Protein AF-A0A6S7FRL8-F1 (afdb_monomer_lite)

Sequence (200 aa):
MEEYFQEVGRAGRDGLPAVATIYYNCYDIRSGDNAVDAVMKELVSGKGCKRRLILNYFGHNLAQVNTNIIHTCCDNDATKSECDECLQSGLSLQVQSTSMKQTFLSGDCAEDTGTDLLSIGSEQKNGICKALEEYMKMLYFGPSCIGGMSLATGFTPDLVDKTVEQCEQLVSIEAVEHILSVFSRENAKVIFDIIKKFSS

pLDDT: mean 73.3, std 20.35, range [24.08, 93.75]

Radius of gyration: 25.63 Å; chains: 1; bounding box: 68×39×63 Å

Foldseek 3Di:
DVVLCVVVVVPCPVVDQDDDDDDDDPVQCDDDPNHDDPLVNCLVPPLDQNVCSVCVVVVRHCPDDPPVPQCSRDPSSVVVDPDPVVVVVVVVVVPPPDDDDDDDDDDDDDDDDDDDFDDQDPVLLVQLLVQLVVVLVVQVPDDDDDPDSCVVVVRDNVLSVQCSVCLSQLQDLVSQCPSSVRPDSVVSVSSSVSSVVSSD

Structure (mmCIF, N/CA/C/O backbone):
data_AF-A0A6S7FRL8-F1
#
_entry.id   AF-A0A6S7FRL8-F1
#
loop_
_atom_site.group_PDB
_atom_site.id
_atom_site.type_symbol
_atom_site.label_atom_id
_atom_site.label_alt_id
_atom_site.label_comp_id
_atom_site.label_asym_id
_atom_site.label_entity_id
_atom_site.label_seq_id
_atom_site.pdbx_PDB_ins_code
_atom_site.Cartn_x
_atom_site.Cartn_y
_atom_site.Cartn_z
_atom_site.occupancy
_atom_site.B_iso_or_equiv
_atom_site.auth_seq_id
_atom_site.auth_comp_id
_atom_site.auth_asym_id
_atom_site.auth_atom_id
_atom_site.pdbx_PDB_model_num
ATOM 1 N N . MET A 1 1 ? 10.987 -8.003 -5.044 1.00 89.62 1 MET A N 1
ATOM 2 C CA . MET A 1 1 ? 10.182 -7.056 -5.876 1.00 89.62 1 MET A CA 1
ATOM 3 C C . MET A 1 1 ? 8.710 -7.482 -6.020 1.00 89.62 1 MET A C 1
ATOM 5 O O . MET A 1 1 ? 7.833 -6.660 -6.266 1.00 89.62 1 MET A O 1
ATOM 9 N N . GLU A 1 2 ? 8.430 -8.766 -5.861 1.00 93.62 2 GLU A N 1
ATOM 10 C CA . GLU A 1 2 ? 7.161 -9.450 -6.075 1.00 93.62 2 GLU A CA 1
ATOM 11 C C . GLU A 1 2 ? 6.069 -8.967 -5.136 1.00 93.62 2 GLU A C 1
ATOM 13 O O . GLU A 1 2 ? 4.972 -8.676 -5.599 1.00 93.62 2 GLU A O 1
ATOM 18 N N . GLU A 1 3 ? 6.377 -8.834 -3.845 1.00 92.56 3 GLU A N 1
ATOM 19 C CA . GLU A 1 3 ? 5.431 -8.318 -2.850 1.00 92.56 3 GLU A CA 1
ATOM 20 C C . GLU A 1 3 ? 4.958 -6.916 -3.232 1.00 92.56 3 GLU A C 1
ATOM 22 O O . GLU A 1 3 ? 3.760 -6.668 -3.326 1.00 92.56 3 GLU A O 1
ATOM 27 N N . TYR A 1 4 ? 5.894 -6.026 -3.577 1.00 93.00 4 TYR A N 1
ATOM 28 C CA . TYR A 1 4 ? 5.560 -4.692 -4.069 1.00 93.00 4 TYR A CA 1
ATOM 29 C C . TYR A 1 4 ? 4.634 -4.757 -5.290 1.00 93.00 4 TYR A C 1
ATOM 31 O O . TYR A 1 4 ? 3.612 -4.076 -5.312 1.00 93.00 4 TYR A O 1
ATOM 39 N N . PHE A 1 5 ? 4.955 -5.592 -6.286 1.00 93.00 5 PHE A N 1
ATOM 40 C CA . PHE A 1 5 ? 4.142 -5.727 -7.497 1.00 93.00 5 PHE A CA 1
ATOM 41 C C . PHE A 1 5 ? 2.728 -6.249 -7.206 1.00 93.00 5 PHE A C 1
ATOM 43 O O . PHE A 1 5 ? 1.759 -5.744 -7.773 1.00 93.00 5 PHE A O 1
ATOM 50 N N . GLN A 1 6 ? 2.597 -7.230 -6.312 1.00 93.75 6 GLN A N 1
ATOM 51 C CA . GLN A 1 6 ? 1.302 -7.770 -5.904 1.00 93.75 6 GLN A CA 1
ATOM 52 C C . GLN A 1 6 ? 0.456 -6.723 -5.181 1.00 93.75 6 GLN A C 1
ATOM 54 O O . GLN A 1 6 ? -0.727 -6.594 -5.487 1.00 93.75 6 GLN A O 1
ATOM 59 N N . GLU A 1 7 ? 1.053 -5.953 -4.271 1.00 93.62 7 GLU A N 1
ATOM 60 C CA . GLU A 1 7 ? 0.337 -4.943 -3.493 1.00 93.62 7 GLU A CA 1
ATOM 61 C C . GLU A 1 7 ? -0.133 -3.774 -4.365 1.00 93.62 7 GLU A C 1
ATOM 63 O O . GLU A 1 7 ? -1.316 -3.428 -4.346 1.00 93.62 7 GLU A O 1
ATOM 68 N N . VAL A 1 8 ? 0.739 -3.219 -5.217 1.00 92.31 8 VAL A N 1
ATOM 69 C CA . VAL A 1 8 ? 0.334 -2.131 -6.129 1.00 92.31 8 VAL A CA 1
ATOM 70 C C . VAL A 1 8 ? -0.612 -2.611 -7.231 1.00 92.31 8 VAL A C 1
ATOM 72 O O . VAL A 1 8 ? -1.457 -1.846 -7.687 1.00 92.31 8 VAL A O 1
ATOM 75 N N . GLY A 1 9 ? -0.523 -3.884 -7.631 1.00 90.31 9 GLY A N 1
ATOM 76 C CA . GLY A 1 9 ? -1.397 -4.496 -8.635 1.00 90.31 9 GLY A CA 1
ATOM 77 C C . GLY A 1 9 ? -2.851 -4.678 -8.187 1.00 90.31 9 GLY A C 1
ATOM 78 O O . GLY A 1 9 ? -3.704 -5.017 -9.006 1.00 90.31 9 GLY A O 1
ATOM 79 N N . ARG A 1 10 ? -3.166 -4.454 -6.903 1.00 90.94 10 ARG A N 1
ATOM 80 C CA . ARG A 1 10 ? -4.550 -4.447 -6.396 1.00 90.94 10 ARG A CA 1
ATOM 81 C C . ARG A 1 10 ? -5.296 -3.154 -6.734 1.00 90.94 10 ARG A C 1
ATOM 83 O O . ARG A 1 10 ? -6.527 -3.166 -6.738 1.00 90.94 10 ARG A O 1
ATOM 90 N N . ALA A 1 11 ? -4.577 -2.061 -6.989 1.00 92.12 11 ALA A N 1
ATOM 91 C CA . ALA A 1 11 ? -5.167 -0.777 -7.349 1.00 92.12 11 ALA A CA 1
ATOM 92 C C . ALA A 1 11 ? -5.720 -0.796 -8.789 1.00 92.12 11 ALA A C 1
ATOM 94 O O . ALA A 1 11 ? -5.200 -1.506 -9.646 1.00 92.12 11 ALA A O 1
ATOM 95 N N . GLY A 1 12 ? -6.770 -0.011 -9.063 1.00 88.50 12 GLY A N 1
ATOM 96 C CA . GLY A 1 12 ? -7.327 0.132 -10.420 1.00 88.50 12 GLY A CA 1
ATOM 97 C C . GLY A 1 12 ? -8.056 -1.109 -10.954 1.00 88.50 12 GLY A C 1
ATOM 98 O O . GLY A 1 12 ? -8.082 -1.351 -12.159 1.00 88.50 12 GLY A O 1
ATOM 99 N N . ARG A 1 13 ? -8.637 -1.937 -10.071 1.00 91.69 13 ARG A N 1
ATOM 100 C CA . ARG A 1 13 ? -9.429 -3.128 -10.455 1.00 91.69 13 ARG A CA 1
ATOM 101 C C . ARG A 1 13 ? -10.721 -2.811 -11.206 1.00 91.69 13 ARG A C 1
ATOM 103 O O . ARG A 1 13 ? -11.271 -3.685 -11.867 1.00 91.69 13 ARG A O 1
ATOM 110 N N . ASP A 1 14 ? -11.182 -1.577 -11.094 1.00 91.94 14 ASP A N 1
ATOM 111 C CA . ASP A 1 14 ? -12.266 -0.987 -11.875 1.00 91.94 14 ASP A CA 1
ATOM 112 C C . ASP A 1 14 ? -11.846 -0.628 -13.314 1.00 91.94 14 ASP A C 1
ATOM 114 O O . ASP A 1 14 ? -12.688 -0.248 -14.124 1.00 91.94 14 ASP A O 1
ATOM 118 N N . GLY A 1 15 ? -10.558 -0.765 -13.651 1.00 86.56 15 GLY A N 1
ATOM 119 C CA . GLY A 1 15 ? -9.996 -0.384 -14.944 1.00 86.56 15 GLY A CA 1
ATOM 120 C C . GLY A 1 15 ? -9.733 1.117 -15.083 1.00 86.56 15 GLY A C 1
ATOM 121 O O . GLY A 1 15 ? -9.286 1.551 -16.147 1.00 86.56 15 GLY A O 1
ATOM 122 N N . LEU A 1 16 ? -9.981 1.911 -14.037 1.00 86.38 16 LEU A N 1
ATOM 123 C CA . LEU A 1 16 ? -9.669 3.336 -14.025 1.00 86.38 16 LEU A CA 1
ATOM 124 C C . LEU A 1 16 ? -8.184 3.563 -13.679 1.00 86.38 16 LEU A C 1
ATOM 126 O O . LEU A 1 16 ? -7.559 2.727 -13.019 1.00 86.38 16 LEU A O 1
ATOM 130 N N . PRO A 1 17 ? -7.578 4.684 -14.120 1.00 85.38 17 PRO A N 1
ATOM 131 C CA . PRO A 1 17 ? -6.194 5.002 -13.783 1.00 85.38 17 PRO A CA 1
ATOM 132 C C . PRO A 1 17 ? -5.972 5.072 -12.269 1.00 85.38 17 PRO A C 1
ATOM 134 O O . PRO A 1 17 ? -6.703 5.756 -11.556 1.00 85.38 17 PRO A O 1
ATOM 137 N N . ALA A 1 18 ? -4.911 4.421 -11.794 1.00 89.94 18 ALA A N 1
ATOM 138 C CA . ALA A 1 18 ? -4.493 4.446 -10.397 1.00 89.94 18 ALA A CA 1
ATOM 139 C C . ALA A 1 18 ? -3.021 4.860 -10.272 1.00 89.94 18 ALA A C 1
ATOM 141 O O . ALA A 1 18 ? -2.210 4.609 -11.167 1.00 89.94 18 ALA A O 1
ATOM 142 N N . VAL A 1 19 ? -2.676 5.486 -9.146 1.00 90.00 19 VAL A N 1
ATOM 143 C CA . VAL A 1 19 ? -1.314 5.937 -8.836 1.00 90.00 19 VAL A CA 1
ATOM 144 C C . VAL A 1 19 ? -0.756 5.104 -7.689 1.00 90.00 19 VAL A C 1
ATOM 146 O O . VAL A 1 19 ? -1.385 4.983 -6.641 1.00 90.00 19 VAL A O 1
ATOM 149 N N . ALA A 1 20 ? 0.443 4.555 -7.881 1.00 91.44 20 ALA A N 1
ATOM 150 C CA . ALA A 1 20 ? 1.188 3.851 -6.846 1.00 91.44 20 ALA A CA 1
ATOM 151 C C . ALA A 1 20 ? 2.369 4.714 -6.379 1.00 91.44 20 ALA A C 1
ATOM 153 O O . ALA A 1 20 ? 3.337 4.901 -7.120 1.00 91.44 20 ALA A O 1
ATOM 154 N N . THR A 1 21 ? 2.294 5.223 -5.149 1.00 91.56 21 THR A N 1
ATOM 155 C CA . THR A 1 21 ? 3.332 6.070 -4.540 1.00 91.56 21 THR A CA 1
ATOM 156 C C . THR A 1 21 ? 4.122 5.271 -3.516 1.00 91.56 21 THR A C 1
ATOM 158 O O . THR A 1 21 ? 3.541 4.630 -2.645 1.00 91.56 21 THR A O 1
ATOM 161 N N . ILE A 1 22 ? 5.451 5.336 -3.596 1.00 91.44 22 ILE A N 1
ATOM 162 C CA . ILE A 1 22 ? 6.348 4.719 -2.621 1.00 91.44 22 ILE A CA 1
ATOM 163 C C . ILE A 1 22 ? 7.188 5.784 -1.923 1.00 91.44 22 ILE A C 1
ATOM 165 O O . ILE A 1 22 ? 7.841 6.598 -2.575 1.00 91.44 22 ILE A O 1
ATOM 169 N N . TYR A 1 23 ? 7.174 5.762 -0.594 1.00 91.19 23 TYR A N 1
ATOM 170 C CA . TYR A 1 23 ? 8.033 6.598 0.236 1.00 91.19 23 TYR A CA 1
ATOM 171 C C . TYR A 1 23 ? 9.262 5.795 0.645 1.00 91.19 23 TYR A C 1
ATOM 173 O O . TYR A 1 23 ? 9.142 4.643 1.053 1.00 91.19 23 TYR A O 1
ATOM 181 N N . TYR A 1 24 ? 10.437 6.404 0.519 1.00 90.44 24 TYR A N 1
ATOM 182 C CA . TYR A 1 24 ? 11.694 5.809 0.950 1.00 90.44 24 TYR A CA 1
ATOM 183 C C . TYR A 1 24 ? 12.631 6.896 1.472 1.00 90.44 24 TYR A C 1
ATOM 185 O O . TYR A 1 24 ? 12.567 8.055 1.054 1.00 90.44 24 TYR A O 1
ATOM 193 N N . ASN A 1 25 ? 13.529 6.513 2.368 1.00 89.00 25 ASN A N 1
ATOM 194 C CA . ASN A 1 25 ? 14.634 7.338 2.831 1.00 89.00 25 ASN A CA 1
ATOM 195 C C . ASN A 1 25 ? 15.962 6.555 2.739 1.00 89.00 25 ASN A C 1
ATOM 197 O O . ASN A 1 25 ? 16.000 5.380 2.368 1.00 89.00 25 ASN A O 1
ATOM 201 N N . CYS A 1 26 ? 17.079 7.202 3.084 1.00 86.25 26 CYS A N 1
ATOM 202 C CA . CYS A 1 26 ? 18.404 6.573 3.041 1.00 86.25 26 CYS A CA 1
ATOM 203 C C . CYS A 1 26 ? 18.581 5.415 4.038 1.00 86.25 26 CYS A C 1
ATOM 205 O O . CYS A 1 26 ? 19.449 4.570 3.826 1.00 86.25 26 CYS A O 1
ATOM 207 N N . TYR A 1 27 ? 17.811 5.392 5.128 1.00 85.56 27 TYR A N 1
ATOM 208 C CA . TYR A 1 27 ? 17.823 4.312 6.111 1.00 85.56 27 TYR A CA 1
ATOM 209 C C . TYR A 1 27 ? 17.187 3.043 5.529 1.00 85.56 27 TYR A C 1
ATOM 211 O O . TYR A 1 27 ? 17.792 1.978 5.626 1.00 85.56 27 TYR A O 1
ATOM 219 N N . ASP A 1 28 ? 16.060 3.176 4.826 1.00 84.44 28 ASP A N 1
ATOM 220 C CA . ASP A 1 28 ? 15.324 2.054 4.227 1.00 84.44 28 ASP A CA 1
ATOM 221 C C . ASP A 1 28 ? 16.145 1.341 3.139 1.00 84.44 28 ASP A C 1
ATOM 223 O O . ASP A 1 28 ? 16.150 0.118 3.036 1.00 84.44 28 ASP A O 1
ATOM 227 N N . ILE A 1 29 ? 16.893 2.098 2.329 1.00 85.12 29 ILE A N 1
ATOM 228 C CA . ILE A 1 29 ? 17.706 1.544 1.230 1.00 85.12 29 ILE A CA 1
ATOM 229 C C . ILE A 1 29 ? 19.150 1.225 1.636 1.00 85.12 29 ILE A C 1
ATOM 231 O O . ILE A 1 29 ? 19.973 0.860 0.786 1.00 85.12 29 ILE A O 1
ATOM 235 N N . ARG A 1 30 ? 19.499 1.350 2.920 1.00 83.00 30 ARG A N 1
ATOM 236 C CA . ARG A 1 30 ? 20.845 1.020 3.396 1.00 83.00 30 ARG A CA 1
ATOM 237 C C . ARG A 1 30 ? 21.099 -0.485 3.258 1.00 83.00 30 ARG A C 1
ATOM 239 O O . ARG A 1 30 ? 20.193 -1.312 3.291 1.00 83.00 30 ARG A O 1
ATOM 246 N N . SER A 1 31 ? 22.350 -0.868 3.030 1.00 68.31 31 SER A N 1
ATOM 247 C CA . SER A 1 31 ? 22.757 -2.278 3.067 1.00 68.31 31 SER A CA 1
ATOM 248 C C . SER A 1 31 ? 23.033 -2.688 4.523 1.00 68.31 31 SER A C 1
ATOM 250 O O . SER A 1 31 ? 23.794 -2.002 5.205 1.00 68.31 31 SER A O 1
ATOM 252 N N . GLY A 1 32 ? 22.389 -3.757 4.999 1.00 67.81 32 GLY A N 1
ATOM 253 C CA . GLY A 1 32 ? 22.423 -4.277 6.374 1.00 67.81 32 GLY A CA 1
ATOM 254 C C . GLY A 1 32 ? 21.468 -5.471 6.540 1.00 67.81 32 GLY A C 1
ATOM 255 O O . GLY A 1 32 ? 20.946 -5.961 5.543 1.00 67.81 32 GLY A O 1
ATOM 256 N N . ASP A 1 33 ? 21.206 -5.914 7.772 1.00 58.00 33 ASP A N 1
ATOM 257 C CA . ASP A 1 33 ? 20.411 -7.131 8.052 1.00 58.00 33 ASP A CA 1
ATOM 258 C C . ASP A 1 33 ? 18.938 -7.050 7.596 1.00 58.00 33 ASP A C 1
ATOM 260 O O . ASP A 1 33 ? 18.314 -8.075 7.348 1.00 58.00 33 ASP A O 1
ATOM 264 N N . ASN A 1 34 ? 18.409 -5.835 7.400 1.00 62.81 34 ASN A N 1
ATOM 265 C CA . ASN A 1 34 ? 17.086 -5.561 6.816 1.00 62.81 34 ASN A CA 1
ATOM 266 C C . ASN A 1 34 ? 17.196 -4.923 5.419 1.00 62.81 34 ASN A C 1
ATOM 268 O O . ASN A 1 34 ? 16.391 -4.066 5.054 1.00 62.81 34 ASN A O 1
ATOM 272 N N . ALA A 1 35 ? 18.245 -5.251 4.659 1.00 68.75 35 ALA A N 1
ATOM 273 C CA . ALA A 1 35 ? 18.458 -4.653 3.349 1.00 68.75 35 ALA A CA 1
ATOM 274 C C . ALA A 1 35 ? 17.285 -4.957 2.415 1.00 68.75 35 ALA A C 1
ATOM 276 O O . ALA A 1 35 ? 17.009 -6.108 2.084 1.00 68.75 35 ALA A O 1
ATOM 277 N N . VAL A 1 36 ? 16.664 -3.890 1.921 1.00 79.94 36 VAL A N 1
ATOM 278 C CA . VAL A 1 36 ? 15.767 -3.954 0.771 1.00 79.94 36 VAL A CA 1
ATOM 279 C C . VAL A 1 36 ? 16.502 -4.612 -0.403 1.00 79.94 36 VAL A C 1
ATOM 281 O O . VAL A 1 36 ? 17.690 -4.363 -0.629 1.00 79.94 36 VAL A O 1
ATOM 284 N N . ASP A 1 37 ? 15.800 -5.461 -1.147 1.00 86.56 37 ASP A N 1
ATOM 285 C CA . ASP A 1 37 ? 16.340 -6.142 -2.324 1.00 86.56 37 ASP A CA 1
ATOM 286 C C . ASP A 1 37 ? 16.971 -5.138 -3.313 1.00 86.56 37 ASP A C 1
ATOM 288 O O . ASP A 1 37 ? 16.479 -4.019 -3.490 1.00 86.56 37 ASP A O 1
ATOM 292 N N . ALA A 1 38 ? 18.069 -5.523 -3.964 1.00 88.94 38 ALA A N 1
ATOM 293 C CA . ALA A 1 38 ? 18.829 -4.660 -4.866 1.00 88.94 38 ALA A CA 1
ATOM 294 C C . ALA A 1 38 ? 17.950 -4.096 -5.994 1.00 88.94 38 ALA A C 1
ATOM 296 O O . ALA A 1 38 ? 18.041 -2.911 -6.316 1.00 88.94 38 ALA A O 1
ATOM 297 N N . VAL A 1 39 ? 17.036 -4.912 -6.525 1.00 91.75 39 VAL A N 1
ATOM 298 C CA . VAL A 1 39 ? 16.091 -4.486 -7.568 1.00 91.75 39 VAL A CA 1
ATOM 299 C C . VAL A 1 39 ? 15.104 -3.449 -7.029 1.00 91.75 39 VAL A C 1
ATOM 301 O O . VAL A 1 39 ? 14.741 -2.493 -7.711 1.00 91.75 39 VAL A O 1
ATOM 304 N N . MET A 1 40 ? 14.690 -3.592 -5.772 1.00 92.88 40 MET A N 1
ATOM 305 C CA . MET A 1 40 ? 13.789 -2.643 -5.129 1.00 92.88 40 MET A CA 1
ATOM 306 C C . MET A 1 40 ? 14.499 -1.317 -4.804 1.00 92.88 40 MET A C 1
ATOM 308 O O . MET A 1 40 ? 13.904 -0.249 -4.944 1.00 92.88 40 MET A O 1
ATOM 312 N N . LYS A 1 41 ? 15.799 -1.354 -4.481 1.00 92.12 41 LYS A N 1
ATOM 313 C CA . LYS A 1 41 ? 16.638 -0.147 -4.395 1.00 92.12 41 LYS A CA 1
ATOM 314 C C . LYS A 1 41 ? 16.742 0.561 -5.742 1.00 92.12 41 LYS A C 1
ATOM 316 O O . LYS A 1 41 ? 16.621 1.786 -5.789 1.00 92.12 41 LYS A O 1
ATOM 321 N N . GLU A 1 42 ? 16.929 -0.184 -6.829 1.00 92.94 42 GLU A N 1
ATOM 322 C CA . GLU A 1 42 ? 16.945 0.372 -8.185 1.00 92.94 42 GLU A CA 1
ATOM 323 C C . GLU A 1 42 ? 15.588 0.984 -8.560 1.00 92.94 42 GLU A C 1
ATOM 325 O O . GLU A 1 42 ? 15.548 2.060 -9.152 1.00 92.94 42 GLU A O 1
ATOM 330 N N . LEU A 1 43 ? 14.475 0.369 -8.147 1.00 93.31 43 LEU A N 1
ATOM 331 C CA . LEU A 1 43 ? 13.134 0.899 -8.396 1.00 93.31 43 LEU A CA 1
ATOM 332 C C . LEU A 1 43 ? 12.930 2.291 -7.785 1.00 93.31 43 LEU A C 1
ATOM 334 O O . LEU A 1 43 ? 12.337 3.158 -8.429 1.00 93.31 43 LEU A O 1
ATOM 338 N N . VAL A 1 44 ? 13.389 2.505 -6.548 1.00 93.00 44 VAL A N 1
ATOM 339 C CA . VAL A 1 44 ? 13.147 3.766 -5.827 1.00 93.00 44 VAL A CA 1
ATOM 340 C C . VAL A 1 44 ? 14.181 4.847 -6.136 1.00 93.00 44 VAL A C 1
ATOM 342 O O . VAL A 1 44 ? 13.821 6.017 -6.203 1.00 93.00 44 VAL A O 1
ATOM 345 N N . SER A 1 45 ? 15.444 4.468 -6.359 1.00 91.06 45 SER A N 1
ATOM 346 C CA . SER A 1 45 ? 16.563 5.408 -6.549 1.00 91.06 45 SER A CA 1
ATOM 347 C C . SER A 1 45 ? 17.010 5.580 -8.005 1.00 91.06 45 SER A C 1
ATOM 349 O O . SER A 1 45 ? 17.709 6.541 -8.338 1.00 91.06 45 SER A O 1
ATOM 351 N N . GLY A 1 46 ? 16.634 4.650 -8.883 1.00 90.69 46 GLY A N 1
ATOM 352 C CA . GLY A 1 46 ? 17.031 4.644 -10.282 1.00 90.69 46 GLY A CA 1
ATOM 353 C C . GLY A 1 46 ? 16.330 5.727 -11.101 1.00 90.69 46 GLY A C 1
ATOM 354 O O . GLY A 1 46 ? 15.197 6.114 -10.829 1.00 90.69 46 GLY A O 1
ATOM 355 N N . LYS A 1 47 ? 16.996 6.183 -12.168 1.00 88.88 47 LYS A N 1
ATOM 356 C CA . LYS A 1 47 ? 16.456 7.159 -13.143 1.00 88.88 47 LYS A CA 1
ATOM 357 C C . LYS A 1 47 ? 15.754 6.500 -14.344 1.00 88.88 47 LYS A C 1
ATOM 359 O O . LYS A 1 47 ? 15.264 7.177 -15.253 1.00 88.88 47 LYS A O 1
ATOM 364 N N . GLY A 1 48 ? 15.766 5.166 -14.396 1.00 86.94 48 GLY A N 1
ATOM 365 C CA . GLY A 1 48 ? 15.137 4.374 -15.451 1.00 86.94 48 GLY A CA 1
ATOM 366 C C . GLY A 1 48 ? 13.610 4.361 -15.348 1.00 86.94 48 GLY A C 1
ATOM 367 O O . GLY A 1 48 ? 13.038 4.698 -14.316 1.00 86.94 48 GLY A O 1
ATOM 368 N N . CYS A 1 49 ? 12.932 3.952 -16.421 1.00 88.19 49 CYS A N 1
ATOM 369 C CA . CYS A 1 49 ? 11.483 3.743 -16.392 1.00 88.19 49 CYS A CA 1
ATOM 370 C C . CYS A 1 49 ? 11.135 2.632 -15.391 1.00 88.19 49 CYS A C 1
ATOM 372 O O . CYS A 1 49 ? 11.553 1.484 -15.569 1.00 88.19 49 CYS A O 1
ATOM 374 N N . LYS A 1 50 ? 10.326 2.954 -14.377 1.00 90.81 50 LYS A N 1
ATOM 375 C CA . LYS A 1 50 ? 9.943 2.003 -13.321 1.00 90.81 50 LYS A CA 1
ATOM 376 C C . LYS A 1 50 ? 9.134 0.829 -13.870 1.00 90.81 50 LYS A C 1
ATOM 378 O O . LYS A 1 50 ? 9.404 -0.317 -13.526 1.00 90.81 50 LYS A O 1
ATOM 383 N N . ARG A 1 51 ? 8.216 1.087 -14.813 1.00 90.06 51 ARG A N 1
ATOM 384 C CA . ARG A 1 51 ? 7.441 0.029 -15.490 1.00 90.06 51 ARG A CA 1
ATOM 385 C C . ARG A 1 51 ? 8.350 -0.949 -16.239 1.00 90.06 51 ARG A C 1
ATOM 387 O O . ARG A 1 51 ? 8.113 -2.150 -16.201 1.00 90.06 51 ARG A O 1
ATOM 394 N N . ARG A 1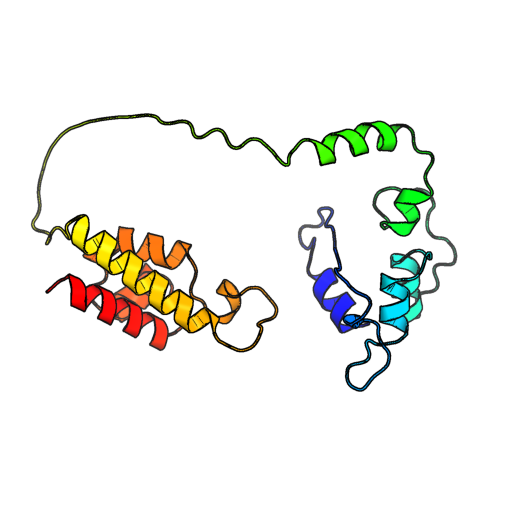 52 ? 9.405 -0.448 -16.886 1.00 88.88 52 ARG A N 1
ATOM 395 C CA . ARG A 1 52 ? 10.369 -1.291 -17.605 1.00 88.88 52 ARG A CA 1
ATOM 396 C C . ARG A 1 52 ? 11.184 -2.162 -16.658 1.00 88.88 52 ARG A C 1
ATOM 398 O O . ARG A 1 52 ? 11.353 -3.338 -16.947 1.00 88.88 52 ARG A O 1
ATOM 405 N N . LEU A 1 53 ? 11.649 -1.600 -15.542 1.00 92.06 53 LEU A N 1
ATOM 406 C CA . LEU A 1 53 ? 12.378 -2.355 -14.522 1.00 92.06 53 LEU A CA 1
ATOM 407 C C . LEU A 1 53 ? 11.536 -3.527 -13.995 1.00 92.06 53 LEU A C 1
ATOM 409 O O . LEU A 1 53 ? 11.999 -4.663 -14.009 1.00 92.06 53 LEU A O 1
ATOM 413 N N . ILE A 1 54 ? 10.280 -3.257 -13.618 1.00 92.25 54 ILE A N 1
ATOM 414 C CA . ILE A 1 54 ? 9.345 -4.276 -13.118 1.00 92.25 54 ILE A CA 1
ATOM 415 C C . ILE A 1 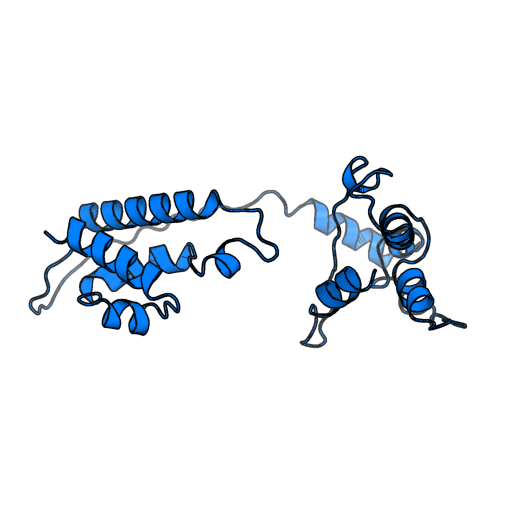54 ? 9.090 -5.357 -14.175 1.00 92.25 54 ILE A C 1
ATOM 417 O O . ILE A 1 54 ? 9.141 -6.542 -13.872 1.00 92.25 54 ILE A O 1
ATOM 421 N N . LEU A 1 55 ? 8.830 -4.977 -15.428 1.00 90.38 55 LEU A N 1
ATOM 422 C CA . LEU A 1 55 ? 8.553 -5.954 -16.486 1.00 90.38 55 LEU A CA 1
ATOM 423 C C . LEU A 1 55 ? 9.774 -6.823 -16.808 1.00 90.38 55 LEU A C 1
ATOM 425 O O . LEU A 1 55 ? 9.638 -8.041 -16.930 1.00 90.38 55 LEU A O 1
ATOM 429 N N . ASN A 1 56 ? 10.964 -6.223 -16.862 1.00 90.75 56 ASN A N 1
ATOM 430 C CA . ASN A 1 56 ? 12.212 -6.954 -17.060 1.00 90.75 56 ASN A CA 1
ATOM 431 C C . ASN A 1 56 ? 12.477 -7.948 -15.922 1.00 90.75 56 ASN A C 1
ATOM 433 O O . ASN A 1 56 ? 12.935 -9.055 -16.195 1.00 90.75 56 ASN A O 1
ATOM 437 N N . TYR A 1 57 ? 12.156 -7.583 -14.675 1.00 92.81 57 TYR A N 1
ATOM 438 C CA . TYR A 1 57 ? 12.281 -8.470 -13.517 1.00 92.81 57 TYR A CA 1
ATOM 439 C C . TYR A 1 57 ? 11.491 -9.779 -13.696 1.00 92.81 57 TYR A C 1
ATOM 441 O O . TYR A 1 57 ? 11.997 -10.852 -13.388 1.00 92.81 57 TYR A O 1
ATOM 449 N N . PHE A 1 58 ? 10.293 -9.712 -14.288 1.00 92.44 58 PHE A N 1
ATOM 450 C CA . PHE A 1 58 ? 9.464 -10.886 -14.603 1.00 92.44 58 PHE A CA 1
ATOM 451 C C . PHE A 1 58 ? 9.791 -11.548 -15.958 1.00 92.44 58 PHE A C 1
ATOM 453 O O . PHE A 1 58 ? 9.053 -12.413 -16.421 1.00 92.44 58 PHE A O 1
ATOM 460 N N . GLY A 1 59 ? 10.887 -11.159 -16.617 1.00 89.38 59 GLY A N 1
ATOM 461 C CA . GLY A 1 59 ? 11.314 -11.734 -17.897 1.00 89.38 59 GLY A CA 1
ATOM 462 C C . GLY A 1 59 ? 10.581 -11.186 -19.126 1.00 89.38 59 GLY A C 1
ATOM 463 O O . GLY A 1 59 ? 10.755 -11.705 -20.231 1.00 89.38 59 GLY A O 1
ATOM 464 N N . HIS A 1 60 ? 9.792 -10.118 -18.979 1.00 86.38 60 HIS A N 1
ATOM 465 C CA . HIS A 1 60 ? 9.122 -9.460 -20.097 1.00 86.38 60 HIS A CA 1
ATOM 466 C C . HIS A 1 60 ? 10.018 -8.373 -20.696 1.00 86.38 60 HIS A C 1
ATOM 468 O O . HIS A 1 60 ? 10.082 -7.250 -20.199 1.00 86.38 60 HIS A O 1
ATOM 474 N N . ASN A 1 61 ? 10.688 -8.692 -21.806 1.00 74.25 61 ASN A N 1
ATOM 475 C CA . ASN A 1 61 ? 11.446 -7.703 -22.568 1.00 74.25 61 ASN A CA 1
ATOM 476 C C . ASN A 1 61 ? 10.507 -6.833 -23.411 1.00 74.25 61 ASN A C 1
ATOM 478 O O . ASN A 1 61 ? 9.919 -7.283 -24.395 1.00 74.25 61 ASN A O 1
ATOM 482 N N . LEU A 1 62 ? 10.404 -5.556 -23.053 1.00 66.94 62 LEU A N 1
ATOM 483 C CA . LEU A 1 62 ? 9.708 -4.560 -23.860 1.00 66.94 62 LEU A CA 1
ATOM 484 C C . LEU A 1 62 ? 10.610 -4.117 -25.015 1.00 66.94 62 LEU A C 1
ATOM 486 O O . LEU A 1 62 ? 11.309 -3.112 -24.913 1.00 66.94 62 LEU A O 1
ATOM 490 N N . ALA A 1 63 ? 10.591 -4.863 -26.121 1.00 58.44 63 ALA A N 1
ATOM 491 C CA . ALA A 1 63 ? 11.323 -4.484 -27.331 1.00 58.44 63 ALA A CA 1
ATOM 492 C C . ALA A 1 63 ? 10.848 -3.130 -27.898 1.00 58.44 63 ALA A C 1
ATOM 494 O O . ALA A 1 63 ? 11.638 -2.406 -28.497 1.00 58.44 63 ALA A O 1
ATOM 495 N N . GLN A 1 64 ? 9.585 -2.755 -27.663 1.00 52.78 64 GLN A N 1
ATOM 496 C CA . GLN A 1 64 ? 9.012 -1.463 -28.037 1.00 52.78 64 GLN A CA 1
ATOM 497 C C . GLN A 1 64 ? 7.943 -1.064 -27.013 1.00 52.78 64 GLN A C 1
ATOM 499 O O . GLN A 1 64 ? 6.816 -1.553 -27.047 1.00 52.78 64 GLN A O 1
ATOM 504 N N . VAL A 1 65 ? 8.281 -0.170 -26.081 1.00 53.62 65 VAL A N 1
ATOM 505 C CA . VAL A 1 65 ? 7.243 0.568 -25.349 1.00 53.62 65 VAL A CA 1
ATOM 506 C C . VAL A 1 65 ? 6.627 1.530 -26.350 1.00 53.62 65 VAL A C 1
ATOM 508 O O . VAL A 1 65 ? 7.324 2.391 -26.882 1.00 53.62 65 VAL A O 1
ATOM 511 N N . ASN A 1 66 ? 5.341 1.348 -26.633 1.00 51.09 66 ASN A N 1
ATOM 512 C CA . ASN A 1 66 ? 4.577 2.238 -27.494 1.00 51.09 66 ASN A CA 1
ATOM 513 C C . ASN A 1 66 ? 4.727 3.669 -26.948 1.00 51.09 66 ASN A C 1
ATOM 515 O O . ASN A 1 66 ? 4.290 3.961 -25.834 1.00 51.09 66 ASN A O 1
ATOM 519 N N . THR A 1 67 ? 5.381 4.550 -27.705 1.00 51.75 67 THR A N 1
ATOM 520 C CA . THR A 1 67 ? 5.777 5.909 -27.285 1.00 51.75 67 THR A CA 1
ATOM 521 C C . THR A 1 67 ? 4.593 6.852 -27.068 1.00 51.75 67 THR A C 1
ATOM 523 O O . THR A 1 67 ? 4.794 8.022 -26.786 1.00 51.75 67 THR A O 1
ATOM 526 N N . ASN A 1 68 ? 3.360 6.355 -27.186 1.00 52.66 68 ASN A N 1
ATOM 527 C CA . ASN A 1 68 ? 2.127 7.122 -27.033 1.00 52.66 68 ASN A CA 1
ATOM 528 C C . ASN A 1 68 ? 1.569 7.138 -25.599 1.00 52.66 68 ASN A C 1
ATOM 530 O O . ASN A 1 68 ? 0.582 7.819 -25.350 1.00 52.66 68 ASN A O 1
ATOM 534 N N . ILE A 1 69 ? 2.174 6.416 -24.645 1.00 59.22 69 ILE A N 1
ATOM 535 C CA . ILE A 1 69 ? 1.752 6.425 -23.230 1.00 59.22 69 ILE A CA 1
ATOM 536 C C . ILE A 1 69 ? 2.841 7.093 -22.387 1.00 59.22 69 ILE A C 1
ATOM 538 O O . ILE A 1 69 ? 3.560 6.445 -21.630 1.00 59.22 69 ILE A O 1
ATOM 542 N N . ILE A 1 70 ? 3.013 8.401 -22.576 1.00 60.44 70 ILE A N 1
ATOM 543 C CA . ILE A 1 70 ? 4.080 9.166 -21.914 1.00 60.44 70 ILE A CA 1
ATOM 544 C C . ILE A 1 70 ? 3.625 9.622 -20.516 1.00 60.44 70 ILE A C 1
ATOM 546 O O . ILE A 1 70 ? 4.350 9.448 -19.538 1.00 60.44 70 ILE A O 1
ATOM 550 N N . HIS A 1 71 ? 2.390 10.121 -20.392 1.00 64.38 71 HIS A N 1
ATOM 551 C CA . HIS A 1 71 ? 1.925 10.845 -19.195 1.00 64.38 71 HIS A CA 1
ATOM 552 C C . HIS A 1 71 ? 1.419 9.970 -18.045 1.00 64.38 71 HIS A C 1
ATOM 554 O O . HIS A 1 71 ? 1.357 10.424 -16.908 1.00 64.38 71 HIS A O 1
ATOM 560 N N . THR A 1 72 ? 1.099 8.705 -18.306 1.00 75.06 72 THR A N 1
ATOM 561 C CA . THR A 1 72 ? 0.642 7.745 -17.283 1.00 75.06 72 THR A CA 1
ATOM 562 C C . THR A 1 72 ? 1.677 6.649 -17.026 1.00 75.06 72 THR A C 1
ATOM 564 O O . THR A 1 72 ? 1.380 5.603 -16.438 1.00 75.06 72 THR A O 1
ATOM 567 N N . CYS A 1 73 ? 2.919 6.864 -17.487 1.00 82.00 73 CYS A N 1
ATOM 568 C CA . CYS A 1 73 ? 3.954 5.853 -17.387 1.00 82.00 73 CYS A CA 1
ATOM 569 C C . CYS A 1 73 ? 4.490 5.718 -15.948 1.00 82.00 73 CYS A C 1
ATOM 571 O O . CYS A 1 73 ? 4.187 4.747 -15.254 1.00 82.00 73 CYS A O 1
ATOM 573 N N . CYS A 1 74 ? 5.318 6.666 -15.517 1.00 86.44 74 CYS A N 1
ATOM 574 C CA . CYS A 1 74 ? 5.853 6.786 -14.162 1.00 86.44 74 CYS A CA 1
ATOM 575 C C . CYS A 1 74 ? 6.448 8.191 -13.972 1.00 86.44 74 CYS A C 1
ATOM 577 O O . CYS A 1 74 ? 6.631 8.926 -14.943 1.00 86.44 74 CYS A O 1
ATOM 579 N N . ASP A 1 75 ? 6.801 8.536 -12.739 1.00 86.69 75 ASP A N 1
ATOM 580 C CA . ASP A 1 75 ? 7.491 9.776 -12.355 1.00 86.69 75 ASP A CA 1
ATOM 581 C C . ASP A 1 75 ? 8.790 10.034 -13.148 1.00 86.69 75 ASP A C 1
ATOM 583 O O . ASP A 1 75 ? 9.041 11.147 -13.612 1.00 86.69 75 ASP A O 1
ATOM 587 N N . ASN A 1 76 ? 9.589 8.993 -13.385 1.00 85.81 76 ASN A N 1
ATOM 588 C CA . ASN A 1 76 ? 10.858 9.102 -14.115 1.00 85.81 76 ASN A CA 1
ATOM 589 C C . ASN A 1 76 ? 10.708 9.396 -15.617 1.00 85.81 76 ASN A C 1
ATOM 591 O O . ASN A 1 76 ? 11.664 9.849 -16.246 1.00 85.81 76 ASN A O 1
ATOM 595 N N . ASP A 1 77 ? 9.550 9.103 -16.210 1.00 77.69 77 ASP A N 1
ATOM 596 C CA . ASP A 1 77 ? 9.274 9.421 -17.616 1.00 77.69 77 ASP A CA 1
ATOM 597 C C . ASP A 1 77 ? 8.435 10.699 -17.750 1.00 77.69 77 ASP A C 1
ATOM 599 O O . ASP A 1 77 ? 8.621 11.438 -18.714 1.00 77.69 77 ASP A O 1
ATOM 603 N N . ALA A 1 78 ? 7.619 11.033 -16.741 1.00 68.94 78 ALA A N 1
ATOM 604 C CA . ALA A 1 78 ? 6.910 12.311 -16.657 1.00 68.94 78 ALA A CA 1
ATOM 605 C C . ALA A 1 78 ? 7.863 13.522 -16.641 1.00 68.94 78 ALA A C 1
ATOM 607 O O . ALA A 1 78 ? 7.522 14.596 -17.122 1.00 68.94 78 ALA A O 1
ATOM 608 N N . THR A 1 79 ? 9.085 13.347 -16.131 1.00 61.00 79 THR A N 1
ATOM 609 C CA . THR A 1 79 ? 10.126 14.392 -16.112 1.00 61.00 79 THR A CA 1
ATOM 610 C C . THR A 1 79 ? 10.875 14.558 -17.437 1.00 61.00 79 THR A C 1
ATOM 612 O O . THR A 1 79 ? 11.611 15.528 -17.594 1.00 61.00 79 THR A O 1
ATOM 615 N N . LYS A 1 80 ? 10.713 13.634 -18.395 1.00 61.94 80 LYS A N 1
ATOM 616 C CA . LYS A 1 80 ? 11.392 13.669 -19.706 1.00 61.94 80 LYS A CA 1
ATOM 617 C C . LYS A 1 80 ? 10.525 14.252 -20.817 1.00 61.94 80 LYS A C 1
ATOM 619 O O . LYS A 1 80 ? 11.015 14.445 -21.925 1.00 61.94 80 LYS A O 1
ATOM 624 N N . SER A 1 81 ? 9.242 14.484 -20.553 1.00 57.69 81 SER A N 1
ATOM 625 C CA . SER A 1 81 ? 8.315 15.007 -21.547 1.00 57.69 81 SER A CA 1
ATOM 626 C C . SER A 1 81 ? 8.323 16.533 -21.560 1.00 57.69 81 SER A C 1
ATOM 628 O O . SER A 1 81 ? 7.796 17.160 -20.644 1.00 57.69 81 SER A O 1
ATOM 630 N N . GLU A 1 82 ? 8.842 17.119 -22.636 1.00 55.78 82 GLU A N 1
ATOM 631 C CA . GLU A 1 82 ? 8.495 18.475 -23.078 1.00 55.78 82 GLU A CA 1
ATOM 632 C C . GLU A 1 82 ? 7.070 18.438 -23.659 1.00 55.78 82 GLU A C 1
ATOM 634 O O . GLU A 1 82 ? 6.869 18.432 -24.869 1.00 55.78 82 GLU A O 1
ATOM 639 N N . CYS A 1 83 ? 6.068 18.279 -22.792 1.00 61.03 83 CYS A N 1
ATOM 640 C CA . CYS A 1 83 ? 4.664 18.300 -23.192 1.00 61.03 83 CYS A CA 1
ATOM 641 C C . CYS A 1 83 ? 4.001 19.579 -22.685 1.00 61.03 83 CYS A C 1
ATOM 643 O O . CYS A 1 83 ? 3.859 19.771 -21.474 1.00 61.03 83 CYS A O 1
ATOM 645 N N . ASP A 1 84 ? 3.567 20.422 -23.622 1.00 56.47 84 ASP A N 1
ATOM 646 C CA . ASP A 1 84 ? 2.919 21.704 -23.334 1.00 56.47 84 ASP A CA 1
ATOM 647 C C . ASP A 1 84 ? 1.605 21.544 -22.538 1.00 56.47 84 ASP A C 1
ATOM 649 O O . ASP A 1 84 ? 1.297 22.385 -21.69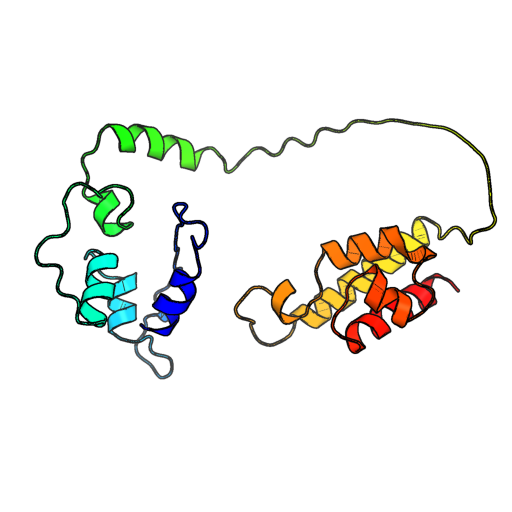3 1.00 56.47 84 ASP A O 1
ATOM 653 N N . GLU A 1 85 ? 0.862 20.438 -22.706 1.00 56.62 85 GLU A N 1
ATOM 654 C CA . GLU A 1 85 ? -0.372 20.166 -21.938 1.00 56.62 85 GLU A CA 1
ATOM 655 C C . GLU A 1 85 ? -0.104 19.815 -20.457 1.00 56.62 85 GLU A C 1
ATOM 657 O O . GLU A 1 85 ? -0.918 20.112 -19.574 1.00 56.62 85 GLU A O 1
ATOM 662 N N . CYS A 1 86 ? 1.055 19.225 -20.141 1.00 54.53 86 CYS A N 1
ATOM 663 C CA . CYS A 1 86 ? 1.433 18.886 -18.762 1.00 54.53 86 CYS A CA 1
ATOM 664 C C . CYS A 1 86 ? 1.932 20.099 -17.963 1.00 54.53 86 CYS A C 1
ATOM 666 O O . CYS A 1 86 ? 1.785 20.142 -16.738 1.00 54.53 86 CYS A O 1
ATOM 668 N N . LEU A 1 87 ? 2.486 21.107 -18.643 1.00 54.38 87 LEU A N 1
ATOM 669 C CA . LEU A 1 87 ? 3.006 22.318 -18.005 1.00 54.38 87 LEU A CA 1
ATOM 670 C C . LEU A 1 87 ? 1.890 23.141 -17.331 1.00 54.38 87 LEU A C 1
ATOM 672 O O . LEU A 1 87 ? 2.113 23.756 -16.290 1.00 54.38 87 LEU A O 1
ATOM 676 N N . GLN A 1 88 ? 0.670 23.107 -17.883 1.00 51.41 88 GLN A N 1
ATOM 677 C CA . GLN A 1 88 ? -0.496 23.796 -17.317 1.00 51.41 88 GLN A CA 1
ATOM 678 C C . GLN A 1 88 ? -1.146 23.037 -16.149 1.00 51.41 88 GLN A C 1
ATOM 680 O O . GLN A 1 88 ? -1.662 23.656 -15.219 1.00 51.41 88 GLN A O 1
ATOM 685 N N . SER A 1 89 ? -1.096 21.703 -16.153 1.00 53.25 89 SER A N 1
ATOM 686 C CA . SER A 1 89 ? -1.717 20.861 -15.120 1.00 53.25 89 SER A CA 1
ATOM 687 C C . SER A 1 89 ? -0.846 20.708 -13.862 1.00 53.25 89 SER A C 1
ATOM 689 O O . SER A 1 89 ? -1.384 20.611 -12.756 1.00 53.25 89 SER A O 1
ATOM 691 N N . GLY A 1 90 ? 0.485 20.803 -13.985 1.00 45.88 90 GLY A N 1
ATOM 692 C CA . GLY A 1 90 ? 1.410 20.812 -12.842 1.00 45.88 90 GLY A CA 1
ATOM 693 C C . GLY A 1 90 ? 1.209 21.983 -11.867 1.00 45.88 90 GLY A C 1
ATOM 694 O O . GLY A 1 90 ? 1.491 21.849 -10.677 1.00 45.88 90 GLY A O 1
ATOM 695 N N . LEU A 1 91 ? 0.650 23.105 -12.335 1.00 42.44 91 LEU A N 1
ATOM 696 C CA . LEU A 1 91 ? 0.376 24.282 -11.503 1.00 42.44 91 LEU A CA 1
ATOM 697 C C . LEU A 1 91 ? -0.882 24.113 -10.626 1.00 42.44 91 LEU A C 1
ATOM 699 O O . LEU A 1 91 ? -0.992 24.734 -9.571 1.00 42.44 91 LEU A O 1
ATOM 703 N N . SER A 1 92 ? -1.818 23.240 -11.017 1.00 38.12 92 SER A N 1
ATOM 704 C CA . SER A 1 92 ? -3.092 23.060 -10.306 1.00 38.12 92 SER A CA 1
ATOM 705 C C . SER A 1 92 ? -2.996 22.125 -9.091 1.00 38.12 92 SER A C 1
ATOM 707 O O . SER A 1 92 ? -3.838 22.205 -8.197 1.00 38.12 92 SER A O 1
ATOM 709 N N . LEU A 1 93 ? -1.974 21.264 -9.023 1.00 41.62 93 LEU A N 1
ATOM 710 C CA . LEU A 1 93 ? -1.779 20.308 -7.921 1.00 41.62 93 LEU A CA 1
ATOM 711 C C . LEU A 1 93 ? -1.097 20.921 -6.683 1.00 41.62 93 LEU A C 1
ATOM 713 O O . LEU A 1 93 ? -1.112 20.308 -5.620 1.00 41.62 93 LEU A O 1
ATOM 717 N N . GLN A 1 94 ? -0.541 22.136 -6.783 1.00 37.38 94 GLN A N 1
ATOM 718 C CA . GLN A 1 94 ? 0.119 22.819 -5.657 1.00 37.38 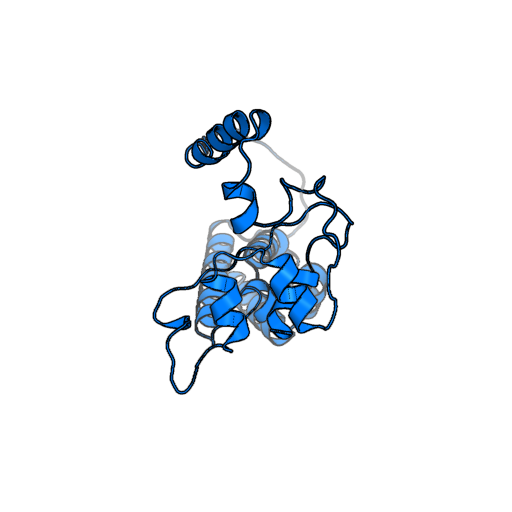94 GLN A CA 1
ATOM 719 C C . GLN A 1 94 ? -0.760 23.850 -4.926 1.00 37.38 94 GLN A C 1
ATOM 721 O O . GLN A 1 94 ? -0.321 24.417 -3.931 1.00 37.38 94 GLN A O 1
ATOM 726 N N . VAL A 1 95 ? -2.002 24.083 -5.372 1.00 42.94 95 VAL A N 1
ATOM 727 C CA . VAL A 1 95 ? -2.891 25.120 -4.797 1.00 42.94 95 VAL A CA 1
ATOM 728 C C . VAL A 1 95 ? -4.010 24.536 -3.915 1.00 42.94 95 VAL A C 1
ATOM 730 O O . VAL A 1 95 ? -4.681 25.267 -3.191 1.00 42.94 95 VAL A O 1
ATOM 733 N N . GLN A 1 96 ? -4.205 23.213 -3.893 1.00 38.22 96 GLN A N 1
ATOM 734 C CA . GLN A 1 96 ? -5.311 22.585 -3.148 1.00 38.22 96 GLN A CA 1
ATOM 735 C C . GLN A 1 96 ? -4.985 22.192 -1.694 1.00 38.22 96 GLN A C 1
ATOM 737 O O . GLN A 1 96 ? -5.804 21.555 -1.039 1.00 38.22 96 GLN A O 1
ATOM 742 N N . SER A 1 97 ? -3.838 22.595 -1.142 1.00 36.31 97 SER A N 1
ATOM 743 C CA . SER A 1 97 ? -3.470 22.299 0.254 1.00 36.31 97 SER A CA 1
A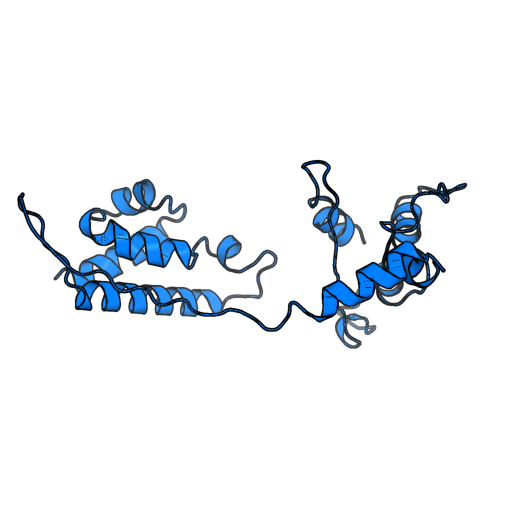TOM 744 C C . SER A 1 97 ? -3.964 23.319 1.292 1.00 36.31 97 SER A C 1
ATOM 746 O O . SER A 1 97 ? -3.713 23.128 2.479 1.00 36.31 97 SER A O 1
ATOM 748 N N . THR A 1 98 ? -4.729 24.356 0.922 1.00 34.97 98 THR A N 1
ATOM 749 C CA . THR A 1 98 ? -5.301 25.298 1.909 1.00 34.97 98 THR A CA 1
ATOM 750 C C . THR A 1 98 ? -6.667 25.866 1.505 1.00 34.97 98 THR A C 1
ATOM 752 O O . THR A 1 98 ? -6.750 26.997 1.034 1.00 34.97 98 THR A O 1
ATOM 755 N N . SER A 1 99 ? -7.764 25.132 1.730 1.00 32.88 99 SER A N 1
ATOM 756 C CA . SER A 1 99 ? -9.070 25.743 2.055 1.00 32.88 99 SER A CA 1
ATOM 757 C C . SER A 1 99 ? -10.111 24.692 2.455 1.00 32.88 99 SER A C 1
ATOM 759 O O . SER A 1 99 ? -10.774 24.106 1.608 1.00 32.88 99 SER A O 1
ATOM 761 N N . MET A 1 100 ? -10.311 24.489 3.756 1.00 34.47 100 MET A N 1
ATOM 762 C CA . MET A 1 100 ? -11.584 23.978 4.268 1.00 34.47 100 MET A CA 1
ATOM 763 C C . MET A 1 100 ? -12.239 25.102 5.063 1.00 34.47 100 MET A C 1
ATOM 765 O O . MET A 1 100 ? -11.873 25.386 6.200 1.00 34.47 100 MET A O 1
ATOM 769 N N . LYS A 1 101 ? -13.175 25.798 4.413 1.00 29.86 101 LYS A N 1
ATOM 770 C CA . LYS A 1 101 ? -14.072 26.756 5.059 1.00 29.86 101 LYS A CA 1
ATOM 771 C C . LYS A 1 101 ? -15.144 25.970 5.814 1.00 29.86 101 LYS A C 1
ATOM 773 O O . LYS A 1 101 ? -16.005 25.355 5.191 1.00 29.86 101 LYS A O 1
ATOM 778 N N . GLN A 1 102 ? -15.099 26.015 7.145 1.00 32.88 102 GLN A N 1
ATOM 779 C CA . GLN A 1 102 ? -16.229 25.637 7.994 1.00 32.88 102 GLN A CA 1
ATOM 780 C C . GLN A 1 102 ? -17.400 26.571 7.690 1.00 32.88 102 GLN A C 1
ATOM 782 O O . GLN A 1 102 ? -17.321 27.777 7.918 1.00 32.88 102 GLN A O 1
ATOM 787 N N . THR A 1 103 ? -18.478 26.006 7.158 1.00 25.84 103 THR A N 1
ATOM 788 C CA . THR A 1 103 ? -19.757 26.701 7.041 1.00 25.84 103 THR A CA 1
ATOM 789 C C . THR A 1 103 ? -20.627 26.232 8.196 1.00 25.84 103 THR A C 1
ATOM 791 O O . THR A 1 103 ? -21.107 25.104 8.212 1.00 25.84 103 THR A O 1
ATOM 794 N N . PHE A 1 104 ? -20.757 27.110 9.184 1.00 28.00 104 PHE A N 1
ATOM 795 C CA . PHE A 1 104 ? -21.760 27.056 10.234 1.00 28.00 104 PHE A CA 1
ATOM 796 C C . PHE A 1 104 ? -23.133 27.288 9.606 1.00 28.00 104 PHE A C 1
ATOM 798 O O . PHE A 1 104 ? -23.295 28.289 8.911 1.00 28.00 104 PHE A O 1
ATOM 805 N N . LEU A 1 105 ? -24.117 26.436 9.895 1.00 28.88 105 LEU A N 1
ATOM 806 C CA . LEU A 1 105 ? -25.524 26.819 9.813 1.00 28.88 105 LEU A CA 1
ATOM 807 C C . LEU A 1 105 ? -26.304 26.218 10.982 1.00 28.88 105 LEU A C 1
ATOM 809 O O . LEU A 1 105 ? -26.372 25.006 11.164 1.00 28.88 105 LEU A O 1
ATOM 813 N N . SER A 1 106 ? -26.852 27.141 11.766 1.00 31.56 106 SER A N 1
ATOM 814 C CA . SER A 1 106 ? -27.813 26.971 12.846 1.00 31.56 106 SER A CA 1
ATOM 815 C C . SER A 1 106 ? -29.173 26.489 12.332 1.00 31.56 106 SER A C 1
ATOM 817 O O . SER A 1 106 ? -29.578 26.851 11.227 1.00 31.56 106 SER A O 1
ATOM 819 N N . GLY A 1 107 ? -29.917 25.774 13.175 1.00 25.80 107 GLY A N 1
ATOM 820 C CA . GLY A 1 107 ? -31.340 25.493 12.979 1.00 25.80 107 GLY A CA 1
ATOM 821 C C . GLY A 1 107 ? -31.958 24.889 14.241 1.00 25.80 107 GLY A C 1
ATOM 822 O O . GLY A 1 107 ? -31.675 23.739 14.561 1.00 25.80 107 GLY A O 1
ATOM 823 N N . ASP A 1 108 ? -32.756 25.686 14.952 1.00 24.08 108 ASP A N 1
ATOM 824 C CA . ASP A 1 108 ? -33.523 25.313 16.149 1.00 24.08 108 ASP A CA 1
ATOM 825 C C . ASP A 1 108 ? -34.883 24.650 15.818 1.00 24.08 108 ASP A C 1
ATOM 827 O O . ASP A 1 108 ? -35.478 24.970 14.791 1.00 24.08 108 ASP A O 1
ATOM 831 N N . CYS A 1 109 ? -35.338 23.815 16.778 1.00 27.58 109 CYS A N 1
ATOM 832 C CA . CYS A 1 109 ? -36.700 23.529 17.320 1.00 27.58 109 CYS A CA 1
ATOM 833 C C . CYS A 1 109 ? -37.850 23.040 16.381 1.00 27.58 109 CYS A C 1
ATOM 835 O O . CYS A 1 109 ? -37.904 23.403 15.217 1.00 27.58 109 CYS A O 1
ATOM 837 N N . ALA A 1 110 ? -38.844 22.210 16.764 1.00 30.50 110 ALA A N 1
ATOM 838 C CA . ALA A 1 110 ? -39.379 21.688 18.039 1.00 30.50 110 ALA A CA 1
ATOM 839 C C . ALA A 1 110 ? -40.262 20.409 17.819 1.00 30.50 110 ALA A C 1
ATOM 841 O O . ALA A 1 110 ? -40.766 20.248 16.713 1.00 30.50 110 ALA A O 1
ATOM 842 N N . GLU A 1 111 ? -40.438 19.592 18.887 1.00 32.97 111 GLU A N 1
ATOM 843 C CA . GLU A 1 111 ? -41.604 18.773 19.381 1.00 32.97 111 GLU A CA 1
ATOM 844 C C . GLU A 1 111 ? -42.543 18.002 18.404 1.00 32.97 111 GLU A C 1
ATOM 846 O O . GLU A 1 111 ? -42.841 18.476 17.320 1.00 32.97 111 GLU A O 1
ATOM 851 N N . ASP A 1 112 ? -43.187 16.852 18.679 1.00 27.86 112 ASP A N 1
ATOM 852 C CA . ASP A 1 112 ? -43.372 15.893 19.795 1.00 27.86 112 ASP A CA 1
ATOM 853 C C . ASP A 1 112 ? -44.143 14.668 19.209 1.00 27.86 112 ASP A C 1
ATOM 855 O O . ASP A 1 112 ? -44.924 14.834 18.270 1.00 27.86 112 ASP A O 1
ATOM 859 N N . THR A 1 113 ? -43.921 13.444 19.710 1.00 28.25 113 THR A N 1
ATOM 860 C CA . THR A 1 113 ? -44.958 12.451 20.108 1.00 28.25 113 THR A CA 1
ATOM 861 C C . THR A 1 113 ? -44.308 11.107 20.463 1.00 28.25 113 THR A C 1
ATOM 863 O O . THR A 1 113 ? -43.526 10.538 19.704 1.00 28.25 113 THR A O 1
ATOM 866 N N . GLY A 1 114 ? -44.606 10.633 21.675 1.00 31.75 114 GLY A N 1
ATOM 867 C CA . GLY A 1 114 ? -43.777 9.690 22.420 1.00 31.75 114 GLY A CA 1
ATOM 868 C C . GLY A 1 114 ? -43.912 8.193 22.141 1.00 31.75 114 GLY A C 1
ATOM 869 O O . GLY A 1 114 ? -44.838 7.700 21.501 1.00 31.75 114 GLY A O 1
ATOM 870 N N . THR A 1 115 ? -42.960 7.458 22.715 1.00 32.09 115 THR A N 1
ATOM 871 C CA . THR A 1 115 ? -43.111 6.105 23.276 1.00 32.09 115 THR A CA 1
ATOM 872 C C . THR A 1 115 ? -41.865 5.789 24.116 1.00 32.09 115 THR A C 1
ATOM 874 O O . THR A 1 115 ? -40.760 6.187 23.759 1.00 32.09 115 THR A O 1
ATOM 877 N N . ASP A 1 116 ? -42.065 5.146 25.267 1.00 41.78 116 ASP A N 1
ATOM 878 C CA . ASP A 1 116 ? -41.083 4.904 26.334 1.00 41.78 116 ASP A CA 1
ATOM 879 C C . ASP A 1 116 ? -39.738 4.326 25.855 1.00 41.78 116 ASP A C 1
ATOM 881 O O . ASP A 1 116 ? -39.630 3.130 25.588 1.00 41.78 116 ASP A O 1
ATOM 885 N N . LEU A 1 117 ? -38.685 5.148 25.823 1.00 38.47 117 LEU A N 1
ATOM 886 C CA . LEU A 1 117 ? -37.295 4.714 25.661 1.00 38.47 117 LEU A CA 1
ATOM 887 C C . LEU A 1 117 ? -36.397 5.551 26.580 1.00 38.47 117 LEU A C 1
ATOM 889 O O . LEU A 1 117 ? -36.491 6.778 26.618 1.00 38.47 117 LEU A O 1
ATOM 893 N N . LEU A 1 118 ? -35.551 4.862 27.353 1.00 45.88 118 LEU A N 1
ATOM 894 C CA . LEU A 1 118 ? -34.513 5.433 28.215 1.00 45.88 118 LEU A CA 1
ATOM 895 C C . LEU A 1 118 ? -33.606 6.343 27.382 1.00 45.88 118 LEU A C 1
ATOM 897 O O . LEU A 1 118 ? -32.695 5.879 26.701 1.00 45.88 118 LEU A O 1
ATOM 901 N N . SER A 1 119 ? -33.889 7.642 27.417 1.00 50.16 119 SER A N 1
ATOM 902 C CA . SER A 1 119 ? -33.150 8.642 26.659 1.00 50.16 119 SER A CA 1
ATOM 903 C C . SER A 1 119 ? -31.751 8.779 27.260 1.00 50.16 119 SER A C 1
ATOM 905 O O . SER A 1 119 ? -31.580 9.335 28.346 1.00 50.16 119 SER A O 1
ATOM 907 N N . ILE A 1 120 ? -30.752 8.214 26.579 1.00 62.16 120 ILE A N 1
ATOM 908 C CA . ILE A 1 120 ? -29.343 8.369 26.942 1.00 62.16 120 ILE A CA 1
ATOM 909 C C . ILE A 1 120 ? -28.980 9.836 26.678 1.00 62.16 120 ILE A C 1
ATOM 911 O O . ILE A 1 120 ? -28.971 10.295 25.534 1.00 62.16 120 ILE A O 1
ATOM 915 N N . GLY A 1 121 ? -28.704 10.586 27.744 1.00 72.62 121 GLY A N 1
ATOM 916 C CA . GLY A 1 121 ? -28.398 12.011 27.682 1.00 72.62 121 GLY A CA 1
ATOM 917 C C . GLY A 1 121 ? -27.127 12.308 26.881 1.00 72.62 121 GLY A C 1
ATOM 918 O O . GLY A 1 121 ? -26.226 11.474 26.760 1.00 72.62 121 GLY A O 1
ATOM 919 N N . SER A 1 122 ? -27.013 13.531 26.357 1.00 73.56 122 SER A N 1
ATOM 920 C CA . SER A 1 122 ? -25.844 13.991 25.584 1.00 73.56 122 SER A CA 1
ATOM 921 C C . SER A 1 122 ? -24.516 13.835 26.342 1.00 73.56 122 SER A C 1
ATOM 923 O O . SER A 1 122 ? -23.478 13.565 25.738 1.00 73.56 122 SER A O 1
ATOM 925 N N . GLU A 1 123 ? -24.550 13.931 27.672 1.00 78.81 123 GLU A N 1
ATOM 926 C CA . GLU A 1 123 ? -23.396 13.712 28.545 1.00 78.81 123 GLU A CA 1
ATOM 927 C C . GLU A 1 123 ? -22.960 12.236 28.591 1.00 78.81 123 GLU A C 1
ATOM 929 O O . GLU A 1 123 ? -21.766 11.941 28.512 1.00 78.81 123 GLU A O 1
ATOM 934 N N . GLN A 1 124 ? -23.916 11.301 28.615 1.00 83.50 124 GLN A N 1
ATOM 935 C CA . GLN A 1 124 ? -23.647 9.860 28.557 1.00 83.50 124 GLN A CA 1
ATOM 936 C C . GLN A 1 124 ? -23.111 9.457 27.177 1.00 83.50 124 GLN A C 1
ATOM 938 O O . GLN A 1 124 ? -22.128 8.723 27.098 1.00 83.50 124 GLN A O 1
ATOM 943 N N . LYS A 1 125 ? -23.677 10.008 26.092 1.00 86.31 125 LYS A N 1
ATOM 944 C CA . LYS A 1 125 ? -23.182 9.809 24.715 1.00 86.31 125 LYS A CA 1
ATOM 945 C C . LYS A 1 125 ? -21.732 10.282 24.554 1.00 86.31 125 LYS A C 1
ATOM 947 O O . LYS A 1 125 ? -20.912 9.574 23.973 1.00 86.31 125 LYS A O 1
ATOM 952 N N . ASN A 1 126 ? -21.382 11.424 25.147 1.00 85.50 126 ASN A N 1
ATOM 953 C CA . ASN A 1 126 ? -20.003 11.919 25.177 1.00 85.50 126 ASN A CA 1
ATOM 954 C C . ASN A 1 126 ? -19.070 11.012 26.006 1.00 85.50 126 ASN A C 1
ATOM 956 O O . ASN A 1 126 ? -17.927 10.778 25.617 1.00 85.50 126 ASN A O 1
ATOM 960 N N . GLY A 1 127 ? -19.552 10.475 27.132 1.00 86.50 127 GLY A N 1
ATOM 961 C CA . GLY A 1 127 ? -18.815 9.502 27.945 1.00 86.50 127 GLY A CA 1
ATOM 962 C C . GLY A 1 127 ? -18.509 8.204 27.191 1.00 86.50 127 GLY A C 1
ATOM 963 O O . GLY A 1 127 ? -17.369 7.738 27.208 1.00 86.50 127 GLY A O 1
ATOM 964 N N . ILE A 1 128 ? -19.501 7.677 26.467 1.00 88.75 128 ILE A N 1
ATOM 965 C CA . ILE A 1 128 ? -19.364 6.505 25.592 1.00 88.75 128 ILE A CA 1
ATOM 966 C C . ILE A 1 128 ? -18.342 6.784 24.485 1.00 88.75 128 ILE A C 1
ATOM 968 O O . ILE A 1 128 ? -17.407 6.004 24.319 1.00 88.75 128 ILE A O 1
ATOM 972 N N . CYS A 1 129 ? -18.471 7.916 23.785 1.00 89.00 129 CYS A N 1
ATOM 973 C CA . CYS A 1 129 ? -17.551 8.311 22.716 1.00 89.00 129 CYS A CA 1
ATOM 974 C C . CYS A 1 129 ? -16.093 8.339 23.205 1.00 89.00 129 CYS A C 1
ATOM 976 O O . CYS A 1 129 ? -15.236 7.646 22.659 1.00 89.00 129 CYS A O 1
ATOM 978 N N . LYS A 1 130 ? -15.823 9.034 24.318 1.00 88.31 130 LYS A N 1
ATOM 979 C CA . LYS A 1 130 ? -14.473 9.119 24.899 1.00 88.31 130 LYS A CA 1
ATOM 980 C C . LYS A 1 130 ? -13.907 7.758 25.301 1.00 88.31 130 LYS A C 1
ATOM 982 O O . LYS A 1 130 ? -12.738 7.488 25.041 1.00 88.31 130 LYS A O 1
ATOM 987 N N . ALA A 1 131 ? -14.716 6.897 25.917 1.00 89.56 131 ALA A N 1
ATOM 988 C CA . ALA A 1 131 ? -14.274 5.566 26.327 1.00 89.56 131 ALA A CA 1
ATOM 989 C C . ALA A 1 131 ? -13.940 4.667 25.122 1.00 89.56 131 ALA A C 1
ATOM 991 O O . ALA A 1 131 ? -12.968 3.911 25.163 1.00 89.56 131 ALA A O 1
ATOM 992 N N . LEU A 1 132 ? -14.709 4.774 24.035 1.00 89.56 132 LEU A N 1
ATOM 993 C CA . LEU A 1 132 ? -14.437 4.058 22.788 1.00 89.56 132 LEU A CA 1
ATOM 994 C C . LEU A 1 132 ? -13.183 4.597 22.088 1.00 89.56 132 LEU A C 1
ATOM 996 O O . LEU A 1 132 ? -12.369 3.806 21.617 1.00 89.56 132 LEU A O 1
ATOM 1000 N N . GLU A 1 133 ? -12.970 5.916 22.072 1.00 87.12 133 GLU A N 1
ATOM 1001 C CA . GLU A 1 133 ? -11.738 6.525 21.555 1.00 87.12 133 GLU A CA 1
ATOM 1002 C C . GLU A 1 133 ? -10.497 6.117 22.361 1.00 87.12 133 GLU A C 1
ATOM 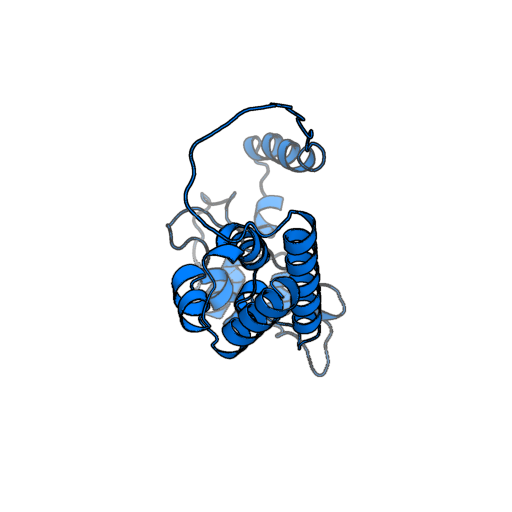1004 O O . GLU A 1 133 ? -9.429 5.895 21.789 1.00 87.12 133 GLU A O 1
ATOM 1009 N N . GLU A 1 134 ? -10.604 6.021 23.689 1.00 87.81 134 GLU A N 1
ATOM 1010 C CA . GLU A 1 134 ? -9.525 5.530 24.554 1.00 87.81 134 GLU A CA 1
ATOM 1011 C C . GLU A 1 134 ? -9.202 4.063 24.271 1.00 87.81 134 GLU A C 1
ATOM 1013 O O . GLU A 1 134 ? -8.032 3.716 24.107 1.00 87.81 134 GLU A O 1
ATOM 1018 N N . TYR A 1 135 ? -10.222 3.213 24.139 1.00 85.88 135 TYR A N 1
ATOM 1019 C CA . TYR A 1 135 ? -10.031 1.820 23.741 1.00 85.88 135 TYR A CA 1
ATOM 1020 C C . TYR A 1 135 ? -9.379 1.717 22.356 1.00 85.88 135 TYR A C 1
ATOM 1022 O O . TYR A 1 135 ? -8.403 0.986 22.179 1.00 85.88 135 TYR A O 1
ATOM 1030 N N . MET A 1 136 ? -9.831 2.530 21.398 1.00 82.69 136 MET A N 1
ATOM 1031 C CA . MET A 1 136 ? -9.231 2.630 20.069 1.00 82.69 136 MET A CA 1
ATOM 1032 C C . MET A 1 136 ? -7.748 3.040 20.153 1.00 82.69 136 MET A C 1
ATOM 1034 O O . MET A 1 136 ? -6.904 2.439 19.490 1.00 82.69 136 MET A O 1
ATOM 1038 N N . LYS A 1 137 ? -7.397 3.978 21.048 1.00 79.50 137 LYS A N 1
ATOM 1039 C CA . LYS A 1 137 ? -6.003 4.354 21.347 1.00 79.50 137 LYS A CA 1
ATOM 1040 C C . LYS A 1 137 ? -5.176 3.226 21.944 1.00 79.50 137 LYS A C 1
ATOM 1042 O O . LYS A 1 137 ? -4.010 3.097 21.583 1.00 79.50 137 LYS A O 1
ATOM 1047 N N . MET A 1 138 ? -5.751 2.389 22.804 1.00 81.06 138 MET A N 1
ATOM 1048 C CA . MET A 1 138 ? -5.052 1.209 23.324 1.00 81.06 138 MET A CA 1
ATOM 1049 C C . MET A 1 138 ? -4.769 0.183 22.223 1.00 81.06 138 MET A C 1
ATOM 1051 O O . MET A 1 138 ? -3.687 -0.402 22.200 1.00 81.06 138 MET A O 1
ATOM 1055 N N . LEU A 1 139 ? -5.694 0.012 21.275 1.00 74.44 139 LEU A N 1
ATOM 1056 C CA . LEU A 1 139 ? -5.487 -0.846 20.106 1.00 74.44 139 LEU A CA 1
ATOM 1057 C C . LEU A 1 139 ? -4.395 -0.301 19.163 1.00 74.44 139 LEU A C 1
ATOM 1059 O O . LEU A 1 139 ? -3.738 -1.083 18.475 1.00 74.44 139 LEU A O 1
ATOM 1063 N N . TYR A 1 140 ? -4.143 1.016 19.166 1.00 66.75 140 TYR A N 1
ATOM 1064 C CA . TYR A 1 140 ? -3.078 1.644 18.370 1.00 66.75 140 TYR A CA 1
ATOM 1065 C C . TYR A 1 140 ? -1.648 1.366 18.860 1.00 66.75 140 TYR A C 1
ATOM 1067 O O . TYR A 1 140 ? -0.708 1.630 18.116 1.00 66.75 140 TYR A O 1
ATOM 1075 N N . PHE A 1 141 ? -1.453 0.810 20.060 1.00 58.66 141 PHE A N 1
ATOM 1076 C CA . PHE A 1 141 ? -0.118 0.485 20.592 1.00 58.66 141 PHE A CA 1
ATOM 1077 C C . PHE A 1 141 ? 0.422 -0.899 20.163 1.00 58.66 141 PHE A C 1
ATOM 1079 O O . PHE A 1 141 ? 1.467 -1.331 20.653 1.00 58.66 141 PHE A O 1
ATOM 1086 N N . GLY A 1 142 ? -0.269 -1.604 19.259 1.00 58.38 142 GLY A N 1
ATOM 1087 C CA . GLY A 1 142 ? 0.170 -2.887 18.696 1.00 58.38 142 GLY A CA 1
ATOM 1088 C C . GLY A 1 142 ? 1.267 -2.777 17.617 1.00 58.38 142 GLY A C 1
ATOM 1089 O O . GLY A 1 142 ? 1.593 -1.676 17.172 1.00 58.38 142 GLY A O 1
ATOM 1090 N N . PRO A 1 143 ? 1.855 -3.912 17.180 1.00 52.16 143 PRO A N 1
ATOM 1091 C CA . PRO A 1 143 ? 2.901 -3.931 16.155 1.00 52.16 143 PRO A CA 1
ATOM 1092 C C . PRO A 1 143 ? 2.418 -3.290 14.847 1.00 52.16 143 PRO A C 1
ATOM 1094 O O . PRO A 1 143 ? 1.282 -3.512 14.429 1.00 52.16 143 PRO A O 1
ATOM 1097 N N . SER A 1 144 ? 3.292 -2.508 14.206 1.00 53.03 144 SER A N 1
ATOM 1098 C CA . SER A 1 144 ? 3.029 -1.750 12.976 1.00 53.03 144 SER A CA 1
ATOM 1099 C C . SER A 1 144 ? 2.274 -2.584 11.934 1.00 53.03 144 SER A C 1
ATOM 1101 O O . SER A 1 144 ? 2.836 -3.509 11.348 1.00 53.03 144 SER A O 1
ATOM 1103 N N . CYS A 1 145 ? 0.994 -2.280 11.709 1.00 50.97 145 CYS A N 1
ATOM 1104 C CA . CYS A 1 145 ? 0.152 -3.038 10.786 1.00 50.97 145 CYS A CA 1
ATOM 1105 C C . CYS A 1 145 ? 0.299 -2.510 9.355 1.00 50.97 145 CYS A C 1
ATOM 1107 O O . CYS A 1 145 ? 0.203 -1.305 9.115 1.00 50.97 145 CYS A O 1
ATOM 1109 N N . ILE A 1 146 ? 0.449 -3.412 8.387 1.00 51.88 146 ILE A N 1
ATOM 1110 C CA . ILE A 1 146 ? 0.329 -3.090 6.960 1.00 51.88 146 ILE A CA 1
ATOM 1111 C C . ILE A 1 146 ? -1.171 -3.064 6.617 1.00 51.88 146 ILE A C 1
ATOM 1113 O O . ILE A 1 146 ? -1.887 -3.999 6.960 1.00 51.88 146 ILE A O 1
ATOM 1117 N N . GLY A 1 147 ? -1.658 -1.995 5.973 1.00 57.50 147 GLY A N 1
ATOM 1118 C CA . GLY A 1 147 ? -3.067 -1.864 5.547 1.00 57.50 147 GLY A CA 1
ATOM 1119 C C . GLY A 1 147 ? -3.920 -0.846 6.320 1.00 57.50 147 GLY A C 1
ATOM 1120 O O . GLY A 1 147 ? -5.088 -0.666 6.000 1.00 57.50 147 GLY A O 1
ATOM 1121 N N . GLY A 1 148 ? -3.354 -0.125 7.289 1.00 61.91 148 GLY A N 1
ATOM 1122 C CA . GLY A 1 148 ? -4.093 0.861 8.084 1.00 61.91 148 GLY A CA 1
ATOM 1123 C C . GLY A 1 148 ? -4.823 0.221 9.267 1.00 61.91 148 GLY A C 1
ATOM 1124 O O . GLY A 1 148 ? -5.419 -0.849 9.171 1.00 61.91 148 GLY A O 1
ATOM 1125 N N . MET A 1 149 ? -4.754 0.885 10.419 1.00 63.97 149 MET A N 1
ATOM 1126 C CA . MET A 1 149 ? -5.145 0.305 11.709 1.00 63.97 149 MET A CA 1
ATOM 1127 C C . MET A 1 149 ? -6.612 -0.124 11.764 1.00 63.97 149 MET A C 1
ATOM 1129 O O . MET A 1 149 ? -6.918 -1.155 12.347 1.00 63.97 149 MET A O 1
ATOM 1133 N N . SER A 1 150 ? -7.499 0.612 11.093 1.00 66.31 150 SER A N 1
ATOM 1134 C CA . SER A 1 150 ? -8.916 0.269 10.966 1.00 66.31 150 SER A CA 1
ATOM 1135 C C . SER A 1 150 ? -9.166 -1.104 10.339 1.00 66.31 150 SER A C 1
ATOM 1137 O O . SER A 1 150 ? -10.105 -1.786 10.741 1.00 66.31 150 SER A O 1
ATOM 1139 N N . LEU A 1 151 ? -8.326 -1.529 9.387 1.00 66.31 151 LEU A N 1
ATOM 1140 C CA . LEU A 1 151 ? -8.424 -2.860 8.781 1.00 66.31 151 LEU A CA 1
ATOM 1141 C C . LEU A 1 151 ? -7.826 -3.942 9.685 1.00 66.31 151 LEU A C 1
ATOM 1143 O O . LEU A 1 151 ? -8.320 -5.064 9.700 1.00 66.31 151 LEU A O 1
ATOM 1147 N N . ALA A 1 152 ? -6.782 -3.607 10.445 1.00 68.69 152 ALA A N 1
ATOM 1148 C CA . ALA A 1 152 ? -6.096 -4.554 11.320 1.00 68.69 152 ALA A CA 1
ATOM 1149 C C . ALA A 1 152 ? -6.883 -4.861 12.604 1.00 68.69 152 ALA A C 1
ATOM 1151 O O . ALA A 1 152 ? -6.895 -5.999 13.064 1.00 68.69 152 ALA A O 1
ATOM 1152 N N . THR A 1 153 ? -7.541 -3.855 13.183 1.00 75.12 153 THR A N 1
ATOM 1153 C CA . THR A 1 153 ? -8.288 -3.992 14.444 1.00 75.12 153 THR A CA 1
ATOM 1154 C C . THR A 1 153 ? -9.777 -4.243 14.224 1.00 75.12 153 THR A C 1
ATOM 1156 O O . THR A 1 153 ? -10.469 -4.665 15.151 1.00 75.12 153 THR A O 1
ATOM 1159 N N . GLY A 1 154 ? -10.290 -3.949 13.022 1.00 74.31 154 GLY A N 1
ATOM 1160 C CA . GLY A 1 154 ? -11.727 -3.924 12.745 1.00 74.31 154 GLY A CA 1
ATOM 1161 C C . GLY A 1 154 ? -12.473 -2.847 13.540 1.00 74.31 154 GLY A C 1
ATOM 1162 O O . GLY A 1 154 ? -13.691 -2.929 13.672 1.00 74.31 154 GLY A O 1
ATOM 1163 N N . PHE A 1 155 ? -11.749 -1.871 14.102 1.00 80.88 155 PHE A N 1
ATOM 1164 C CA . PHE A 1 155 ? -12.283 -0.815 14.957 1.00 80.88 155 PHE A CA 1
ATOM 1165 C C . PHE A 1 155 ? -11.995 0.547 14.312 1.00 80.88 155 PHE A C 1
ATOM 1167 O O . PHE A 1 155 ? -10.855 1.022 14.297 1.00 80.88 155 PHE A O 1
ATOM 1174 N N . THR A 1 156 ? -13.019 1.142 13.698 1.00 84.12 156 THR A N 1
ATOM 1175 C CA . THR A 1 156 ? -12.935 2.404 12.945 1.00 84.12 156 THR A CA 1
ATOM 1176 C C . THR A 1 156 ? -13.495 3.586 13.742 1.00 84.12 156 THR A C 1
ATOM 1178 O O . THR A 1 156 ? -14.340 3.381 14.610 1.00 84.12 156 THR A O 1
ATOM 1181 N N . PRO A 1 157 ? -13.107 4.832 13.410 1.00 82.31 157 PRO A N 1
ATOM 1182 C CA . PRO A 1 157 ? -13.800 6.024 13.904 1.00 82.31 157 PRO A CA 1
ATOM 1183 C C . PRO A 1 157 ? -15.306 5.981 13.597 1.00 82.31 157 PRO A C 1
ATOM 1185 O O . PRO A 1 157 ? -16.115 6.170 14.495 1.00 82.31 157 PRO A O 1
ATOM 1188 N N . ASP A 1 158 ? -15.683 5.569 12.382 1.00 86.00 158 ASP A N 1
ATOM 1189 C CA . ASP A 1 158 ? -17.090 5.408 11.987 1.00 86.00 158 ASP A CA 1
ATOM 1190 C C . ASP A 1 158 ? -17.860 4.417 12.878 1.00 86.00 158 ASP A C 1
ATOM 1192 O O . ASP A 1 158 ? -19.072 4.536 13.049 1.00 86.00 158 ASP A O 1
ATOM 1196 N N . LEU A 1 159 ? -17.178 3.404 13.430 1.00 87.44 159 LEU A N 1
ATOM 1197 C CA . LEU A 1 159 ? -17.783 2.462 14.368 1.00 87.44 159 LEU A CA 1
ATOM 1198 C C . LEU A 1 159 ? -18.086 3.146 15.706 1.00 87.44 159 LEU A C 1
ATOM 1200 O O . LEU A 1 159 ? -19.120 2.855 16.303 1.00 87.44 159 LEU A O 1
ATOM 1204 N N . VAL A 1 160 ? -17.230 4.068 16.158 1.00 88.19 160 VAL A N 1
ATOM 1205 C CA . VAL A 1 160 ? -17.473 4.883 17.359 1.00 88.19 160 VAL A CA 1
ATOM 1206 C C . VAL A 1 160 ? -18.704 5.759 17.154 1.00 88.19 160 VAL A C 1
ATOM 1208 O O . VAL A 1 160 ? -19.620 5.705 17.974 1.00 88.19 160 VAL A O 1
ATOM 1211 N N . ASP A 1 161 ? -18.773 6.473 16.031 1.00 87.81 161 ASP A N 1
ATOM 1212 C CA . ASP A 1 161 ? -19.899 7.356 15.710 1.00 87.81 161 ASP A CA 1
ATOM 1213 C C . ASP A 1 161 ? -21.218 6.574 15.646 1.00 87.81 161 ASP A C 1
ATOM 1215 O O . ASP A 1 161 ? -22.172 6.901 16.354 1.00 87.81 161 ASP A O 1
ATOM 1219 N N . LYS A 1 162 ? -21.244 5.451 14.913 1.00 88.44 162 LYS A N 1
ATOM 1220 C CA . LYS A 1 162 ? -22.421 4.566 14.846 1.00 88.44 162 LYS A CA 1
ATOM 1221 C C . LYS A 1 162 ? -22.817 3.999 16.204 1.00 88.44 162 LYS A C 1
ATOM 1223 O O . LYS A 1 162 ? -24.004 3.860 16.493 1.00 88.44 162 LYS A O 1
ATOM 1228 N N . THR A 1 163 ? -21.841 3.678 17.053 1.00 87.69 163 THR A N 1
ATOM 1229 C CA . THR A 1 163 ? -22.116 3.195 18.412 1.00 87.69 163 THR A CA 1
ATOM 1230 C C . THR A 1 163 ? -22.823 4.267 19.234 1.00 87.69 163 THR A C 1
ATOM 1232 O O . THR A 1 163 ? -23.765 3.956 19.955 1.00 87.69 163 THR A O 1
ATOM 1235 N N . VAL A 1 164 ? -22.404 5.528 19.119 1.00 88.75 164 VAL A N 1
ATOM 1236 C CA . VAL A 1 164 ? -23.022 6.655 19.830 1.00 88.75 164 VAL A CA 1
ATOM 1237 C C . VAL A 1 164 ? -24.412 6.973 19.270 1.00 88.75 164 VAL A C 1
ATOM 1239 O O . VAL A 1 164 ? -25.339 7.218 20.044 1.00 88.75 164 VAL A O 1
ATOM 1242 N N . GLU A 1 165 ? -24.584 6.920 17.949 1.00 87.75 165 GLU A N 1
ATOM 1243 C CA . GLU A 1 165 ? -25.875 7.123 17.281 1.00 87.75 165 GLU A CA 1
ATOM 1244 C C . GLU A 1 165 ? -26.899 6.049 17.663 1.00 87.75 165 GLU A C 1
ATOM 1246 O O . GLU A 1 165 ? -28.059 6.363 17.925 1.00 87.75 165 GLU A O 1
ATOM 1251 N N . GLN A 1 166 ? -26.471 4.785 17.733 1.00 86.31 166 GLN A N 1
ATOM 1252 C CA . GLN A 1 166 ? -27.358 3.637 17.926 1.00 86.31 166 GLN A CA 1
ATOM 1253 C C . GLN A 1 166 ? -27.308 3.045 19.340 1.00 86.31 166 GLN A C 1
ATOM 1255 O O . GLN A 1 166 ? -27.899 1.991 19.564 1.00 86.31 166 GLN A O 1
ATOM 1260 N N . CYS A 1 167 ? -26.650 3.703 20.302 1.00 84.50 167 CYS A N 1
ATOM 1261 C CA . CYS A 1 167 ? -26.420 3.172 21.655 1.00 84.50 167 CYS A CA 1
ATOM 1262 C C . CYS A 1 167 ? -27.690 2.674 22.366 1.00 84.50 167 CYS A C 1
ATOM 1264 O O . CYS A 1 167 ? -27.635 1.693 23.100 1.00 84.50 167 CYS A O 1
ATOM 1266 N N . GLU A 1 168 ? -28.839 3.294 22.096 1.00 83.81 168 GLU A N 1
ATOM 1267 C CA . GLU A 1 168 ? -30.147 2.938 22.664 1.00 83.81 168 GLU A CA 1
ATOM 1268 C C . GLU A 1 168 ? -30.663 1.564 22.187 1.00 83.81 168 GLU A C 1
ATOM 1270 O O . GLU A 1 168 ? -31.463 0.927 22.868 1.00 83.81 168 GLU A O 1
ATOM 1275 N N . GLN A 1 169 ? -30.187 1.075 21.037 1.00 82.62 169 GLN A N 1
ATOM 1276 C CA . GLN A 1 169 ? -30.583 -0.210 20.442 1.00 82.62 169 GLN A CA 1
ATOM 1277 C C . GLN A 1 169 ? -29.610 -1.350 20.798 1.00 82.62 169 GLN A C 1
ATOM 1279 O O . GLN A 1 169 ? -29.895 -2.524 20.550 1.00 82.62 169 GLN A O 1
ATOM 1284 N N . LEU A 1 170 ? -28.464 -1.029 21.404 1.00 85.75 170 LEU A N 1
ATOM 1285 C CA . LEU A 1 170 ? -27.371 -1.962 21.694 1.00 85.75 170 LEU A CA 1
ATOM 1286 C C . LEU A 1 170 ? -27.534 -2.611 23.076 1.00 85.75 170 LEU A C 1
ATOM 1288 O O . LEU A 1 170 ? -26.698 -2.471 23.965 1.00 85.75 170 LEU A O 1
ATOM 1292 N N . VAL A 1 171 ? -28.637 -3.341 23.251 1.00 85.62 171 VAL A N 1
ATOM 1293 C CA . VAL A 1 171 ? -29.037 -3.949 24.538 1.00 85.62 171 VAL A CA 1
ATOM 1294 C C . VAL A 1 171 ? -28.441 -5.338 24.801 1.00 85.62 171 VAL A C 1
ATOM 1296 O O . VAL A 1 171 ? -28.591 -5.874 25.900 1.00 85.62 171 VAL A O 1
ATOM 1299 N N . SER A 1 172 ? -27.743 -5.929 23.828 1.00 87.44 172 SER A N 1
ATOM 1300 C CA . SER A 1 172 ? -27.012 -7.190 23.995 1.00 87.44 172 SER A CA 1
ATOM 1301 C C . SER A 1 172 ? -25.756 -7.241 23.121 1.00 87.44 172 SER A C 1
ATOM 1303 O O . SER A 1 172 ? -25.590 -6.441 22.199 1.00 87.44 172 SER A O 1
ATOM 1305 N N . ILE A 1 173 ? -24.874 -8.207 23.387 1.00 87.25 173 ILE A N 1
ATOM 1306 C CA . ILE A 1 173 ? -23.666 -8.438 22.577 1.00 87.25 173 ILE A CA 1
ATOM 1307 C C . ILE A 1 173 ? -24.056 -8.819 21.142 1.00 87.25 173 ILE A C 1
ATOM 1309 O O . ILE A 1 173 ? -23.453 -8.344 20.187 1.00 87.25 173 ILE A O 1
ATOM 1313 N N . GLU A 1 174 ? -25.103 -9.627 20.981 1.00 88.12 174 GLU A N 1
ATOM 1314 C CA . GLU A 1 174 ? -25.630 -10.025 19.673 1.00 88.12 174 GLU A CA 1
ATOM 1315 C C . GLU A 1 174 ? -26.193 -8.814 18.913 1.00 88.12 174 GLU A C 1
ATOM 1317 O O . GLU A 1 174 ? -26.007 -8.704 17.702 1.00 88.12 174 GLU A O 1
ATOM 1322 N N . ALA A 1 175 ? -26.830 -7.869 19.616 1.00 84.81 175 ALA A N 1
ATOM 1323 C CA . ALA A 1 175 ? -27.276 -6.613 19.017 1.00 84.81 175 ALA A CA 1
ATOM 1324 C C . ALA A 1 175 ? -26.085 -5.786 18.504 1.00 84.81 175 ALA A C 1
ATOM 1326 O O . ALA A 1 175 ? -26.157 -5.239 17.410 1.00 84.81 175 ALA A O 1
ATOM 1327 N N . VAL A 1 176 ? -24.964 -5.758 19.232 1.00 86.25 176 VAL A N 1
ATOM 1328 C CA . VAL A 1 176 ? -23.717 -5.109 18.788 1.00 86.25 176 VAL A CA 1
ATOM 1329 C C . VAL A 1 176 ? -23.137 -5.780 17.542 1.00 86.25 176 VAL A C 1
ATOM 1331 O O . VAL A 1 176 ? -22.811 -5.090 16.578 1.00 86.25 176 VAL A O 1
ATOM 1334 N N . GLU A 1 177 ? -23.050 -7.109 17.514 1.00 87.44 177 GLU A N 1
ATOM 1335 C CA . GLU A 1 177 ? -22.542 -7.851 16.351 1.00 87.44 177 GLU A CA 1
ATOM 1336 C C . GLU A 1 177 ? -23.395 -7.595 15.097 1.00 87.44 177 GLU A C 1
ATOM 1338 O O . GLU A 1 177 ? -22.855 -7.336 14.022 1.00 87.44 177 GLU A O 1
ATOM 1343 N N . HIS A 1 178 ? -24.726 -7.606 15.233 1.00 85.00 178 HIS A N 1
ATOM 1344 C CA . HIS A 1 178 ? -25.643 -7.458 14.103 1.00 85.00 178 HIS A CA 1
ATOM 1345 C C . HIS A 1 178 ? -25.855 -6.008 13.650 1.00 85.00 178 HIS A C 1
ATOM 1347 O O . HIS A 1 178 ? -25.824 -5.743 12.449 1.00 85.00 178 HIS A O 1
ATOM 1353 N N . ILE A 1 179 ? -26.076 -5.070 14.576 1.00 84.62 179 ILE A N 1
ATOM 1354 C CA . ILE A 1 179 ? -26.399 -3.671 14.247 1.00 84.62 179 ILE A CA 1
ATOM 1355 C C . ILE A 1 179 ? -25.144 -2.934 13.782 1.00 84.62 179 ILE A C 1
ATOM 1357 O O . ILE A 1 179 ? -25.173 -2.246 12.764 1.00 84.62 179 ILE A O 1
ATOM 1361 N N . LEU A 1 180 ? -24.022 -3.125 14.481 1.00 85.31 180 LEU A N 1
ATOM 1362 C CA . LEU A 1 180 ? -22.765 -2.456 14.148 1.00 85.31 180 LEU A CA 1
ATOM 1363 C C . LEU A 1 180 ? -21.888 -3.260 13.176 1.00 85.31 180 LEU A C 1
ATOM 1365 O O . LEU A 1 180 ? -20.841 -2.770 12.758 1.00 85.31 180 LEU A O 1
ATOM 1369 N N . SER A 1 181 ? -22.317 -4.467 12.778 1.00 83.44 181 SER A N 1
ATOM 1370 C CA . SER A 1 181 ? -21.563 -5.361 11.882 1.00 83.44 181 SER A CA 1
ATOM 1371 C C . SER A 1 181 ? -20.134 -5.631 12.378 1.00 83.44 181 SER A C 1
ATOM 1373 O O . SER A 1 181 ? -19.180 -5.656 11.601 1.00 83.44 181 SER A O 1
ATOM 1375 N N . VAL A 1 182 ? -19.970 -5.798 13.694 1.00 84.00 182 VAL A N 1
ATOM 1376 C CA . VAL A 1 182 ? -18.667 -6.057 14.318 1.00 84.00 182 VAL A CA 1
ATOM 1377 C C . VAL A 1 182 ? -18.334 -7.541 14.193 1.00 84.00 182 VAL A C 1
ATOM 1379 O O . VAL A 1 182 ? -19.036 -8.392 14.727 1.00 84.00 182 VAL A O 1
ATOM 1382 N N . PHE A 1 183 ? -17.232 -7.857 13.511 1.00 78.81 183 PHE A N 1
ATOM 1383 C CA . PHE A 1 183 ? -16.836 -9.243 13.224 1.00 78.81 183 PHE A CA 1
ATOM 1384 C C . PHE A 1 183 ? -16.039 -9.925 14.352 1.00 78.81 183 PHE A C 1
ATOM 1386 O O . PHE A 1 183 ? -15.887 -11.145 14.338 1.00 78.81 183 PHE A O 1
ATOM 1393 N N . SER A 1 184 ? -15.522 -9.163 15.326 1.00 84.00 184 SER A N 1
ATOM 1394 C CA . SER A 1 184 ? -14.844 -9.703 16.515 1.00 84.00 184 SER A CA 1
ATOM 1395 C C . SER A 1 184 ? -15.779 -9.680 17.719 1.00 84.00 184 SER A C 1
ATOM 1397 O O . SER A 1 184 ? -16.219 -8.620 18.172 1.00 84.00 184 SER A O 1
ATOM 1399 N N . ARG A 1 185 ? -16.015 -10.862 18.291 1.00 86.44 185 ARG A N 1
ATOM 1400 C CA . ARG A 1 185 ? -16.817 -11.014 19.506 1.00 86.44 185 ARG A CA 1
ATOM 1401 C C . ARG A 1 185 ? -16.163 -10.358 20.722 1.00 86.44 185 ARG A C 1
ATOM 1403 O O . ARG A 1 185 ? -16.863 -9.925 21.634 1.00 86.44 185 ARG A O 1
ATOM 1410 N N . GLU A 1 186 ? -14.832 -10.275 20.761 1.00 86.06 186 GLU A N 1
ATOM 1411 C CA . GLU A 1 186 ? -14.102 -9.535 21.794 1.00 86.06 186 GLU A CA 1
ATOM 1412 C C . GLU A 1 186 ? -14.399 -8.034 21.713 1.00 86.06 186 GLU A C 1
ATOM 1414 O O . GLU A 1 186 ? -14.768 -7.437 22.724 1.00 86.06 186 GLU A O 1
ATOM 1419 N N . ASN A 1 187 ? -14.329 -7.444 20.516 1.00 86.50 187 ASN A N 1
ATOM 1420 C CA . ASN A 1 187 ? -14.662 -6.032 20.311 1.00 86.50 187 ASN A CA 1
ATOM 1421 C C . ASN A 1 187 ? -16.135 -5.753 20.646 1.00 86.50 187 ASN A C 1
ATOM 1423 O O . ASN A 1 187 ? -16.436 -4.760 21.306 1.00 86.50 187 ASN A O 1
ATOM 1427 N N . ALA A 1 188 ? -17.049 -6.650 20.257 1.00 89.31 188 ALA A N 1
ATOM 1428 C CA . ALA A 1 188 ? -18.472 -6.515 20.560 1.00 89.31 188 ALA A CA 1
ATOM 1429 C C . ALA A 1 188 ? -18.755 -6.512 22.074 1.00 89.31 188 ALA A C 1
ATOM 1431 O O . ALA A 1 188 ? -19.545 -5.700 22.557 1.00 89.31 188 ALA A O 1
ATOM 1432 N N . LYS A 1 189 ? -18.065 -7.370 22.842 1.00 90.12 189 LYS A N 1
ATOM 1433 C CA . LYS A 1 189 ? -18.141 -7.378 24.313 1.00 90.12 189 LYS A CA 1
ATOM 1434 C C . LYS A 1 189 ? -17.658 -6.066 24.920 1.00 90.12 189 LYS A C 1
ATOM 1436 O O . LYS A 1 189 ? -18.348 -5.515 25.766 1.00 90.12 189 LYS A O 1
ATOM 1441 N N . VAL A 1 190 ? -16.511 -5.552 24.471 1.00 90.12 190 VAL A N 1
ATOM 1442 C CA . VAL A 1 190 ? -15.960 -4.291 24.993 1.00 90.12 190 VAL A CA 1
ATOM 1443 C C . VAL A 1 190 ? -16.900 -3.119 24.717 1.00 90.12 190 VAL A C 1
ATOM 1445 O O . VAL A 1 190 ? -17.168 -2.331 25.621 1.00 90.12 190 VAL A O 1
ATOM 1448 N N . ILE A 1 191 ? -17.446 -3.026 23.501 1.00 90.00 191 ILE A N 1
ATOM 1449 C CA . ILE A 1 191 ? -18.437 -2.002 23.142 1.00 90.00 191 ILE A CA 1
ATOM 1450 C C . ILE A 1 191 ? -19.658 -2.096 24.065 1.00 90.00 191 ILE A C 1
ATOM 1452 O O . ILE A 1 191 ? -20.072 -1.092 24.643 1.00 90.00 191 ILE A O 1
ATOM 1456 N N . PHE A 1 192 ? -20.201 -3.301 24.253 1.00 91.62 192 PHE A N 1
ATOM 1457 C CA . PHE A 1 192 ? -21.353 -3.526 25.123 1.00 91.62 192 PHE A CA 1
ATOM 1458 C C . PHE A 1 192 ? -21.073 -3.153 26.588 1.00 91.62 192 PHE A C 1
ATOM 1460 O O . PHE A 1 192 ? -21.881 -2.470 27.217 1.00 91.62 192 PHE A O 1
ATOM 1467 N N . ASP A 1 193 ? -19.915 -3.541 27.125 1.00 90.81 193 ASP A N 1
ATOM 1468 C CA . ASP A 1 193 ? -19.513 -3.224 28.499 1.00 90.81 193 ASP A CA 1
ATOM 1469 C C . ASP A 1 193 ? -19.336 -1.712 28.709 1.00 90.81 193 ASP A C 1
ATOM 1471 O O . ASP A 1 193 ? -19.732 -1.179 29.750 1.00 90.81 193 ASP A O 1
ATOM 1475 N N . ILE A 1 194 ? -18.792 -1.003 27.711 1.00 90.50 194 ILE A N 1
ATOM 1476 C CA . ILE A 1 194 ? -18.686 0.460 27.724 1.00 90.50 194 ILE A CA 1
ATOM 1477 C C . ILE A 1 194 ? -20.081 1.086 27.754 1.00 90.50 194 ILE A C 1
ATOM 1479 O O . ILE A 1 194 ? -20.344 1.904 28.631 1.00 90.50 194 ILE A O 1
ATOM 1483 N N . ILE A 1 195 ? -20.995 0.686 26.867 1.00 89.00 195 ILE A N 1
ATOM 1484 C CA . ILE A 1 195 ? -22.366 1.225 26.838 1.00 89.00 195 ILE A CA 1
ATOM 1485 C C . ILE A 1 195 ? -23.060 0.990 28.183 1.00 89.00 195 ILE A C 1
ATOM 1487 O O . ILE A 1 195 ? -23.589 1.927 28.781 1.00 89.00 195 ILE A O 1
ATOM 1491 N N . LYS A 1 196 ? -22.975 -0.236 28.710 1.00 88.38 196 LYS A N 1
ATOM 1492 C CA . LYS A 1 196 ? -23.589 -0.626 29.983 1.00 88.38 196 LYS A CA 1
ATOM 1493 C C . LYS A 1 196 ? -23.086 0.200 31.170 1.00 88.38 196 LYS A C 1
ATOM 1495 O O . LYS A 1 196 ? -23.850 0.497 32.088 1.00 88.38 196 LYS A O 1
ATOM 1500 N N . LYS A 1 197 ? -21.804 0.580 31.156 1.00 87.94 197 LYS A N 1
ATOM 1501 C CA . LYS A 1 197 ? -21.187 1.426 32.188 1.00 87.94 197 LYS A CA 1
ATOM 1502 C C . LYS A 1 197 ? -21.799 2.829 32.241 1.00 87.94 197 LYS A C 1
ATOM 1504 O O . LYS A 1 197 ? -21.843 3.412 33.318 1.00 87.94 197 LYS A O 1
ATOM 1509 N N . PHE A 1 198 ? -22.245 3.366 31.106 1.00 82.88 198 PHE A N 1
ATOM 1510 C CA . PHE A 1 198 ? -22.826 4.711 31.011 1.00 82.88 198 PHE A CA 1
ATOM 1511 C C . PHE A 1 198 ? -24.359 4.717 30.989 1.00 82.88 198 PHE A C 1
ATOM 1513 O O . PHE A 1 198 ? -24.953 5.784 31.120 1.00 82.88 198 PHE A O 1
ATOM 1520 N N . SER A 1 199 ? -24.996 3.550 30.858 1.00 74.19 199 SER A N 1
ATOM 1521 C CA . SER A 1 199 ? -26.450 3.374 30.942 1.00 74.19 199 SER A CA 1
ATOM 1522 C C . SER A 1 199 ? -26.955 2.998 32.346 1.00 74.19 199 SER A C 1
ATOM 1524 O O . SER A 1 199 ? -28.135 2.681 32.482 1.00 74.19 199 SER A O 1
ATOM 1526 N N . SER A 1 200 ? -26.073 2.951 33.356 1.00 57.44 200 SER A N 1
ATOM 1527 C CA . SER A 1 200 ? -26.407 2.678 34.769 1.00 57.44 200 SER A CA 1
ATOM 1528 C C . SER A 1 200 ? -26.493 3.949 35.603 1.00 57.44 200 SER A C 1
ATOM 1530 O O . SER A 1 200 ? -25.768 4.914 35.274 1.00 57.44 200 SER A O 1
#

Secondary structure (DSSP, 8-state):
-HHHHHHHTTTTTTSS---------TTTTSSSTTPPPHHHHHHHH-SS-HHHHHHHHTT---S---TT--TTS-HHHHTS---HHHHHHTTTTTSTTS-----------------------HHHHHHHHHHHHHHHHHHTTSS--TT-HHHHHS--HHHHHHHHHHGGG--SHHHHHHHS----HHHHHHHHHHHHHH--

Organism: Paramuricea clavata (NCBI:txid317549)

InterPro domains:
  IPR027417 P-loop containing nucleoside triphosphate hydrolase [G3DSA:3.40.50.300] (1-97)
  IPR027417 P-loop containing nucleoside triphosphate hydrolase [SSF52540] (1-99)